Protein AF-A0A6U1LPM2-F1 (afdb_monomer_lite)

Foldseek 3Di:
DVVVVVVVVVVVVVVVVVVVVVCVVVVVVVVVVVVVVVVVVVVVVVVVVVVVVVVVVVVVVVVVVVVVVVVVVVVVVVVVVVVVVVVVVVVCVVCVVVVVVVVVVVVVVVVVVVVVVVVVVVVVVVVVVVVLVVCCVVVVDDPVVSVVVVVVVVVVVVVVVVVVVVVVVVVQVVLLVLLLVLVVVLVVCVVVPNDSVVSVVVPDDRDDHPDDPPRPCPDDD

Sequence (221 aa):
EVAEMKKKAIANQKLMYDISQENKRLSEPLAVAVAEVAELKGQLKDREKDLLSLNNAKARYHVLEDQLLSLQEEHRSLEAKFRSIEKERDELYDSFETSIKAVQQRSDFRNLILESKLQGMEEGIDKATSQLNEIVEAAALDQEEVGHIVGSLDEMVAAKNAIIKDLQYSVLRMTKGYNDALRTYTEKLVEIGIPKDEIEAMGFSTWATLTSVAPAGLVVT

Radius of gyration: 58.21 Å; chains: 1; bounding box: 133×27×152 Å

pLDDT: mean 89.9, std 10.14, range [38.44, 98.56]

InterPro domains:
  IPR025593 Growth arrest-specific protein 8 domain [PF13851] (1-167)
  IPR039308 Growth arrest-specific protein 8 [PTHR31543] (1-209)

Secondary structure (DSSP, 8-state):
-HHHHHHHHHHHHHHHHHHHHHHHHHHHHHHHHHHHHHHHHHHHHHHHHHHHHHHHHHHHHHHHHHHHHHHHHHHHHHHHHHHHHHHHHHHHHHHHHHHHHHHHHHHHHHHHHHHHHHHHHHHHHHHHHHHHHHHHHHHT--HHHHHHHHHHHHHHHHHHHHHHHHHHHHHHHHHHHHHHHHHHHHHHHHHTT--HHHHHTTT--PPP-SS--S----S--

Organism: NCBI:txid94617

Structure (mmCIF, N/CA/C/O backbone):
data_AF-A0A6U1LPM2-F1
#
_entry.id   AF-A0A6U1LPM2-F1
#
loop_
_atom_site.group_PDB
_atom_site.id
_atom_site.type_symbol
_atom_site.label_atom_id
_atom_site.label_alt_id
_atom_site.label_comp_id
_atom_site.label_asym_id
_atom_site.label_entity_id
_atom_site.label_seq_id
_atom_site.pdbx_PDB_ins_code
_atom_site.Cartn_x
_atom_site.Cartn_y
_atom_site.Cartn_z
_atom_site.occupancy
_atom_site.B_iso_or_equiv
_atom_site.auth_seq_id
_atom_site.auth_comp_id
_atom_site.auth_asym_id
_atom_site.auth_atom_id
_atom_site.pdbx_PDB_model_num
ATOM 1 N N . GLU A 1 1 ? 89.860 13.692 -91.181 1.00 57.59 1 GLU A N 1
ATOM 2 C CA . GLU A 1 1 ? 88.934 14.399 -90.262 1.00 57.59 1 GLU A CA 1
ATOM 3 C C . GLU A 1 1 ? 87.466 14.369 -90.700 1.00 57.59 1 GLU A C 1
ATOM 5 O O . GLU A 1 1 ? 86.632 13.902 -89.935 1.00 57.59 1 GLU A O 1
ATOM 10 N N . VAL A 1 2 ? 87.118 14.761 -91.934 1.00 64.81 2 VAL A N 1
ATOM 11 C CA . VAL A 1 2 ? 85.708 14.807 -92.398 1.00 64.81 2 VAL A CA 1
ATOM 12 C C . VAL A 1 2 ? 84.997 13.439 -92.377 1.00 64.81 2 VAL A C 1
ATOM 14 O O . VAL A 1 2 ? 83.821 13.356 -92.028 1.00 64.81 2 VAL A O 1
ATOM 17 N N . ALA A 1 3 ? 85.695 12.347 -92.710 1.00 71.50 3 ALA A N 1
ATOM 18 C CA . ALA A 1 3 ? 85.116 10.997 -92.715 1.00 71.50 3 ALA A CA 1
ATOM 19 C C . ALA A 1 3 ? 84.786 10.470 -91.303 1.00 71.50 3 ALA A C 1
ATOM 21 O O . ALA A 1 3 ? 83.768 9.808 -91.106 1.00 71.50 3 ALA A O 1
ATOM 22 N N . GLU A 1 4 ? 85.612 10.804 -90.309 1.00 73.50 4 GLU A N 1
ATOM 23 C CA . GLU A 1 4 ? 85.397 10.410 -88.914 1.00 73.50 4 GLU A CA 1
ATOM 24 C C . GLU A 1 4 ? 84.241 11.193 -88.280 1.00 73.50 4 GLU A C 1
ATOM 26 O O . GLU A 1 4 ? 83.391 10.608 -87.607 1.00 73.50 4 GLU A O 1
ATOM 31 N N . MET A 1 5 ? 84.150 12.499 -88.572 1.00 74.06 5 MET A N 1
ATOM 32 C CA . MET A 1 5 ? 82.998 13.323 -88.192 1.00 74.06 5 MET A CA 1
ATOM 33 C C . MET A 1 5 ? 81.694 12.794 -88.801 1.00 74.06 5 MET A C 1
ATOM 35 O O . MET A 1 5 ? 80.699 12.683 -88.089 1.00 74.06 5 MET A O 1
ATOM 39 N N . LYS A 1 6 ? 81.696 12.383 -90.078 1.00 75.00 6 LYS A N 1
ATOM 40 C CA . LYS A 1 6 ? 80.522 11.758 -90.714 1.00 75.00 6 LYS A CA 1
ATOM 41 C C . LYS A 1 6 ? 80.122 10.443 -90.039 1.00 75.00 6 LYS A C 1
AT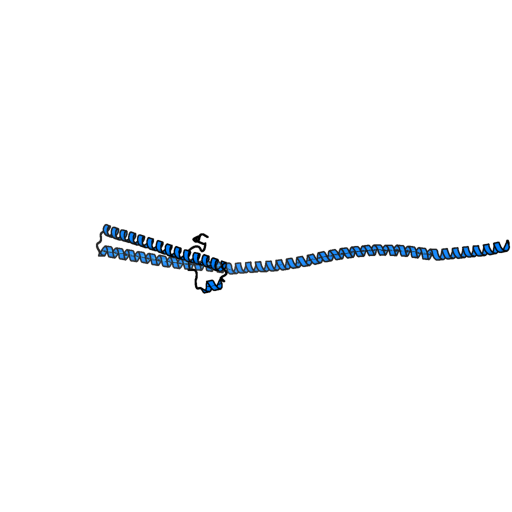OM 43 O O . LYS A 1 6 ? 78.938 10.217 -89.812 1.00 75.00 6 LYS A O 1
ATOM 48 N N . LYS A 1 7 ? 81.085 9.596 -89.661 1.00 79.88 7 LYS A N 1
ATOM 49 C CA . LYS A 1 7 ? 80.808 8.330 -88.959 1.00 79.88 7 LYS A CA 1
ATOM 50 C C . LYS A 1 7 ? 80.221 8.561 -87.558 1.00 79.88 7 LYS A C 1
ATOM 52 O O . LYS A 1 7 ? 79.259 7.890 -87.192 1.00 79.88 7 LYS A O 1
ATOM 57 N N . LYS A 1 8 ? 80.743 9.539 -86.805 1.00 80.31 8 LYS A N 1
ATOM 58 C CA . LYS A 1 8 ? 80.180 9.961 -85.507 1.00 80.31 8 LYS A CA 1
ATOM 59 C C . LYS A 1 8 ? 78.782 10.571 -85.654 1.00 80.31 8 LYS A C 1
ATOM 61 O O . LYS A 1 8 ? 77.915 10.261 -84.846 1.00 80.31 8 LYS A O 1
ATOM 66 N N . ALA A 1 9 ? 78.538 11.369 -86.695 1.00 79.50 9 ALA A N 1
ATOM 67 C CA . ALA A 1 9 ? 77.220 11.938 -86.976 1.00 79.50 9 ALA A CA 1
ATOM 68 C C . ALA A 1 9 ? 76.174 10.853 -87.285 1.00 79.50 9 ALA A C 1
ATOM 70 O O . ALA A 1 9 ? 75.086 10.887 -86.721 1.00 79.50 9 ALA A O 1
ATOM 71 N N . ILE A 1 10 ? 76.523 9.848 -88.096 1.00 82.81 10 ILE A N 1
ATOM 72 C CA . ILE A 1 10 ? 75.641 8.708 -88.403 1.00 82.81 10 ILE A CA 1
ATOM 73 C C . ILE A 1 10 ? 75.356 7.873 -87.145 1.00 82.81 10 ILE A C 1
ATOM 75 O O . ILE A 1 10 ? 74.210 7.502 -86.900 1.00 82.81 10 ILE A O 1
ATOM 79 N N . ALA A 1 11 ? 76.372 7.594 -86.322 1.00 82.38 11 ALA A N 1
ATOM 80 C CA .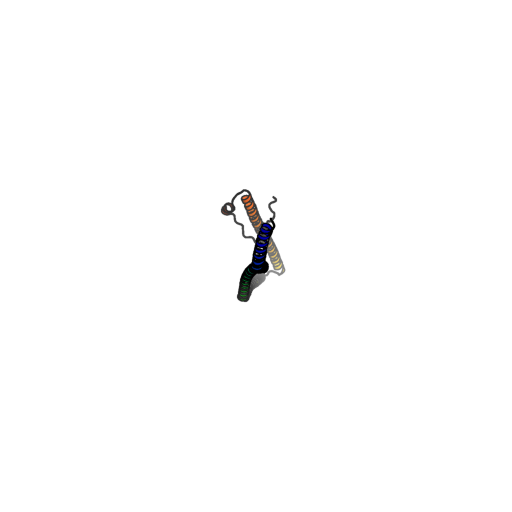 ALA A 1 11 ? 76.192 6.863 -85.066 1.00 82.38 11 ALA A CA 1
ATOM 81 C C . ALA A 1 11 ? 75.312 7.633 -84.067 1.00 82.38 11 ALA A C 1
ATOM 83 O O . ALA A 1 11 ? 74.448 7.037 -83.430 1.00 82.38 11 ALA A O 1
ATOM 84 N N . ASN A 1 12 ? 75.487 8.954 -83.972 1.00 84.69 12 ASN A N 1
ATOM 85 C CA . ASN A 1 12 ? 74.659 9.809 -83.126 1.00 84.69 12 ASN A CA 1
ATOM 86 C C . ASN A 1 12 ? 73.218 9.897 -83.654 1.00 84.69 12 ASN A C 1
ATOM 88 O O . ASN A 1 12 ? 72.273 9.810 -82.884 1.00 84.69 12 ASN A O 1
ATOM 92 N N . GLN A 1 13 ? 73.025 9.969 -84.973 1.00 85.50 13 GLN A N 1
ATOM 93 C CA . GLN A 1 13 ? 71.695 9.946 -85.584 1.00 85.50 13 GLN A CA 1
ATOM 94 C C . GLN A 1 13 ? 70.974 8.613 -85.341 1.00 85.50 13 GLN A C 1
ATOM 96 O O . GLN A 1 13 ? 69.782 8.613 -85.044 1.00 85.50 13 GLN A O 1
ATOM 101 N N . LYS A 1 14 ? 71.696 7.486 -85.405 1.00 86.62 14 LYS A N 1
ATOM 102 C CA . LYS A 1 14 ? 71.160 6.168 -85.044 1.00 86.62 14 LYS A CA 1
ATOM 103 C C . LYS A 1 14 ? 70.801 6.094 -83.557 1.00 86.62 14 LYS A C 1
ATOM 105 O O . LYS A 1 14 ? 69.701 5.677 -83.234 1.00 86.62 14 LYS A O 1
ATOM 110 N N . LEU A 1 15 ? 71.674 6.571 -82.669 1.00 87.31 15 LEU A N 1
ATOM 111 C CA . LEU A 1 15 ? 71.396 6.630 -81.232 1.00 87.31 15 LEU A CA 1
ATOM 112 C C . LEU A 1 15 ? 70.181 7.519 -80.919 1.00 87.31 15 LEU A C 1
ATOM 114 O O . LEU A 1 15 ? 69.329 7.133 -80.128 1.00 87.31 15 LEU A O 1
ATOM 118 N N . MET A 1 16 ? 70.068 8.683 -81.561 1.00 85.12 16 MET A N 1
ATOM 119 C CA . MET A 1 16 ? 68.904 9.565 -81.431 1.00 85.12 16 MET A CA 1
ATOM 120 C C . MET A 1 16 ? 67.621 8.903 -81.939 1.00 85.12 16 MET A C 1
ATOM 122 O O . MET A 1 16 ? 66.567 9.064 -81.329 1.00 85.12 16 MET A O 1
ATOM 126 N N . TYR A 1 17 ? 67.704 8.137 -83.029 1.00 88.94 17 TYR A N 1
ATOM 127 C CA . TYR A 1 17 ? 66.581 7.358 -83.540 1.00 88.94 17 TYR A CA 1
ATOM 128 C C . TYR A 1 17 ? 66.168 6.247 -82.566 1.00 88.94 17 TYR A C 1
ATOM 130 O O . TYR A 1 17 ? 64.985 6.123 -82.258 1.00 88.94 17 TYR A O 1
ATOM 138 N N . ASP A 1 18 ? 67.132 5.501 -82.025 1.00 88.81 18 ASP A N 1
ATOM 139 C CA . ASP A 1 18 ? 66.893 4.424 -81.061 1.00 88.81 18 ASP A CA 1
ATOM 140 C C . ASP A 1 18 ? 66.294 4.976 -79.749 1.00 88.81 18 ASP A C 1
ATOM 142 O O . ASP A 1 18 ? 65.312 4.437 -79.244 1.00 88.81 18 ASP A O 1
ATOM 146 N N . ILE A 1 19 ? 66.795 6.114 -79.244 1.00 87.44 19 ILE A N 1
ATOM 147 C CA . ILE A 1 19 ? 66.225 6.825 -78.081 1.00 87.44 19 ILE A CA 1
ATOM 148 C C . ILE A 1 19 ? 64.805 7.322 -78.376 1.00 87.44 19 ILE A C 1
ATOM 150 O O . ILE A 1 19 ? 63.928 7.237 -77.520 1.00 87.44 19 ILE A O 1
ATOM 154 N N . SER A 1 20 ? 64.550 7.846 -79.577 1.00 88.44 20 SER A N 1
ATOM 155 C CA . SER A 1 20 ? 63.216 8.315 -79.966 1.00 88.44 20 SER A CA 1
ATOM 156 C C . SER A 1 20 ? 62.210 7.167 -80.057 1.00 88.44 20 SER A C 1
ATOM 158 O O . SER A 1 20 ? 61.085 7.309 -79.575 1.00 88.44 20 SER A O 1
ATOM 160 N N . GLN A 1 21 ? 62.615 6.028 -80.623 1.00 89.31 21 GLN A N 1
ATOM 161 C CA . GLN A 1 21 ? 61.792 4.820 -80.682 1.00 89.31 21 GLN A CA 1
ATOM 162 C C . GLN A 1 21 ? 61.516 4.260 -79.287 1.00 89.31 21 GLN A C 1
ATOM 164 O O . GLN A 1 21 ? 60.374 3.924 -78.982 1.00 89.31 21 GLN A O 1
ATOM 169 N N . GLU A 1 22 ? 62.521 4.230 -78.413 1.00 88.62 22 GLU A N 1
ATOM 170 C CA . GLU A 1 22 ? 62.352 3.759 -77.039 1.00 88.62 22 GLU A CA 1
ATOM 171 C C . GLU A 1 22 ? 61.459 4.696 -76.212 1.00 88.62 22 GLU A C 1
ATOM 173 O O . GLU A 1 22 ? 60.547 4.234 -75.532 1.00 88.62 22 GLU A O 1
ATOM 178 N N . ASN A 1 23 ? 61.619 6.017 -76.343 1.00 87.81 23 ASN A N 1
ATOM 179 C CA . ASN A 1 23 ? 60.708 6.987 -75.727 1.00 87.81 23 ASN A CA 1
ATOM 180 C C . ASN A 1 23 ? 59.268 6.806 -76.216 1.00 87.81 23 ASN A C 1
ATOM 182 O O . ASN A 1 23 ? 58.331 6.873 -75.423 1.00 87.81 23 ASN A O 1
ATOM 186 N N . LYS A 1 24 ? 59.076 6.538 -77.513 1.00 88.62 24 LYS A N 1
ATOM 187 C CA . LYS A 1 24 ? 57.749 6.267 -78.072 1.00 88.62 24 LYS A CA 1
ATOM 188 C C . LYS A 1 24 ? 57.161 4.967 -77.519 1.00 88.62 24 LYS A C 1
ATOM 190 O O . LYS A 1 24 ? 55.978 4.935 -77.196 1.00 88.62 24 LYS A O 1
ATOM 195 N N . ARG A 1 25 ? 57.990 3.930 -77.353 1.00 91.44 25 ARG A N 1
ATOM 196 C CA . ARG A 1 25 ? 57.607 2.636 -76.771 1.00 91.44 25 ARG A CA 1
ATOM 197 C C . ARG A 1 25 ? 57.226 2.746 -75.294 1.00 91.44 25 ARG A C 1
ATOM 199 O O . ARG A 1 25 ? 56.291 2.081 -74.869 1.00 91.44 25 ARG A O 1
ATOM 206 N N . LEU A 1 26 ? 57.932 3.570 -74.520 1.00 91.75 26 LEU A N 1
ATOM 207 C CA . LEU A 1 26 ? 57.708 3.736 -73.079 1.00 91.75 26 LEU A CA 1
ATOM 208 C C . LEU A 1 26 ? 56.605 4.749 -72.736 1.00 91.75 26 LEU A C 1
ATOM 210 O O . LEU A 1 26 ? 56.037 4.671 -71.649 1.00 91.75 26 LEU A O 1
ATOM 214 N N . SER A 1 27 ? 56.270 5.673 -73.643 1.00 92.06 27 SER A N 1
ATOM 215 C CA . SER A 1 27 ? 55.280 6.726 -73.383 1.00 92.06 27 SER A CA 1
ATOM 216 C C . SER A 1 27 ? 53.880 6.181 -73.089 1.00 92.06 27 SER A C 1
ATOM 218 O O . SER A 1 27 ? 53.189 6.724 -72.230 1.00 92.06 27 SER A O 1
ATOM 220 N N . GLU A 1 28 ? 53.447 5.136 -73.795 1.00 90.75 28 GLU A N 1
ATOM 221 C CA . GLU A 1 28 ? 52.112 4.552 -73.620 1.00 90.75 28 GLU A CA 1
ATOM 222 C C . GLU A 1 28 ? 52.003 3.720 -72.326 1.00 90.75 28 GLU A C 1
ATOM 224 O O . GLU A 1 28 ? 51.114 4.016 -71.526 1.00 90.75 28 GLU A O 1
ATOM 229 N N . PRO A 1 29 ? 52.937 2.796 -72.008 1.00 94.06 29 PRO A N 1
ATOM 230 C CA . PRO A 1 29 ? 52.983 2.135 -70.702 1.00 94.06 29 PRO A CA 1
ATOM 231 C C . PRO A 1 29 ? 53.062 3.111 -69.525 1.00 94.06 29 PRO A C 1
ATOM 233 O O . PRO A 1 29 ? 52.414 2.895 -68.504 1.00 94.06 29 PRO A O 1
ATOM 236 N N . LEU A 1 30 ? 53.825 4.203 -69.662 1.00 93.94 30 LEU A N 1
ATOM 237 C CA . LEU A 1 30 ? 53.916 5.225 -68.621 1.00 93.94 30 LEU A CA 1
ATOM 238 C C . LEU A 1 30 ? 52.586 5.967 -68.442 1.00 93.94 30 LEU A C 1
ATOM 240 O O . LEU A 1 30 ? 52.172 6.196 -67.309 1.00 93.94 30 LEU A O 1
ATOM 244 N N . ALA A 1 31 ? 51.898 6.316 -69.533 1.00 94.12 31 ALA A N 1
ATOM 245 C CA . ALA A 1 31 ? 50.587 6.959 -69.467 1.00 94.12 31 ALA A CA 1
ATOM 246 C C . ALA A 1 31 ? 49.539 6.053 -68.801 1.00 94.12 31 ALA A C 1
ATOM 248 O O . ALA A 1 31 ? 48.789 6.520 -67.943 1.00 94.12 31 ALA A O 1
ATOM 249 N N . VAL A 1 32 ? 49.533 4.758 -69.140 1.00 95.00 32 VAL A N 1
ATOM 250 C CA . VAL A 1 32 ? 48.659 3.755 -68.511 1.00 95.00 32 VAL A CA 1
ATOM 251 C C . VAL A 1 32 ? 48.963 3.628 -67.018 1.00 95.00 32 VAL A C 1
ATOM 253 O O . VAL A 1 32 ? 48.048 3.737 -66.208 1.00 95.00 32 VAL A O 1
ATOM 256 N N . ALA A 1 33 ? 50.235 3.495 -66.633 1.00 94.94 33 ALA A N 1
ATOM 257 C CA . ALA A 1 33 ? 50.624 3.395 -65.226 1.00 94.94 33 ALA A CA 1
ATOM 258 C C . ALA A 1 33 ? 50.259 4.657 -64.420 1.00 94.94 33 ALA A C 1
ATOM 260 O O . ALA A 1 33 ? 49.832 4.564 -63.271 1.00 94.94 33 ALA A O 1
ATOM 261 N N . VAL A 1 34 ? 50.389 5.853 -65.008 1.00 95.31 34 VAL A N 1
ATOM 262 C CA . VAL A 1 34 ? 49.974 7.111 -64.360 1.00 95.31 34 VAL A CA 1
ATOM 263 C C . VAL A 1 34 ? 48.455 7.168 -64.175 1.00 95.31 34 VAL A C 1
ATOM 265 O O . VAL A 1 34 ? 47.995 7.591 -63.112 1.00 95.31 34 VAL A O 1
ATOM 268 N N . ALA A 1 35 ? 47.682 6.730 -65.173 1.00 95.44 35 ALA A N 1
ATOM 269 C CA . ALA A 1 35 ? 46.227 6.647 -65.076 1.00 95.44 35 ALA A CA 1
ATOM 270 C C . ALA A 1 35 ? 45.787 5.640 -64.000 1.00 95.44 35 ALA A C 1
ATOM 272 O O . ALA A 1 35 ? 44.950 5.972 -63.162 1.00 95.44 35 ALA A O 1
ATOM 273 N N . GLU A 1 36 ? 46.414 4.465 -63.953 1.00 96.44 36 GLU A N 1
ATOM 274 C CA . GLU A 1 36 ? 46.152 3.436 -62.943 1.00 96.44 36 GLU A CA 1
ATOM 275 C C . GLU A 1 36 ? 46.478 3.937 -61.528 1.00 96.44 36 GLU A C 1
ATOM 277 O O . GLU A 1 36 ? 45.678 3.790 -60.608 1.00 96.44 36 GLU A O 1
ATOM 282 N N . VAL A 1 37 ? 47.605 4.633 -61.341 1.00 96.44 37 VAL A N 1
ATOM 283 C CA . VAL A 1 37 ? 47.943 5.253 -60.048 1.00 96.44 37 VAL A CA 1
ATOM 284 C C . VAL A 1 37 ? 46.913 6.311 -59.643 1.00 96.44 37 VAL A C 1
ATOM 286 O O . VAL A 1 37 ? 46.605 6.437 -58.455 1.00 96.44 37 VAL A O 1
ATOM 289 N N . ALA A 1 38 ? 46.384 7.091 -60.589 1.00 95.62 38 ALA A N 1
ATOM 290 C CA . ALA A 1 38 ? 45.344 8.076 -60.299 1.00 95.62 38 ALA A CA 1
ATOM 291 C C . ALA A 1 38 ? 44.027 7.403 -59.876 1.00 95.62 38 ALA A C 1
ATOM 293 O O . ALA A 1 38 ? 43.411 7.834 -58.899 1.00 95.62 38 ALA A O 1
ATOM 294 N N . GLU A 1 39 ? 43.635 6.324 -60.555 1.00 96.94 39 GLU A N 1
ATOM 295 C CA . GLU A 1 39 ? 42.456 5.530 -60.210 1.00 96.94 39 GLU A CA 1
ATOM 296 C C . GLU A 1 39 ? 42.600 4.871 -58.833 1.00 96.94 39 GLU A C 1
ATOM 298 O O . GLU A 1 39 ? 41.737 5.050 -57.973 1.00 96.94 39 GLU A O 1
ATOM 303 N N . LEU A 1 40 ? 43.723 4.192 -58.577 1.00 96.62 40 LEU A N 1
ATOM 304 C CA . LEU A 1 40 ? 44.006 3.548 -57.292 1.00 96.62 40 LEU A CA 1
ATOM 305 C C . LEU A 1 40 ? 44.006 4.557 -56.136 1.00 96.62 40 LEU A C 1
ATOM 307 O O . LEU A 1 40 ? 43.490 4.264 -55.058 1.00 96.62 40 LEU A O 1
ATOM 311 N N . LYS A 1 41 ? 44.522 5.775 -56.351 1.00 96.12 41 LYS A N 1
ATOM 312 C CA . LYS A 1 41 ? 44.423 6.864 -55.364 1.00 96.12 41 LYS A CA 1
ATOM 313 C C . LYS A 1 41 ? 42.975 7.292 -55.110 1.00 96.12 41 LYS A C 1
ATOM 315 O O . LYS A 1 41 ? 42.632 7.599 -53.969 1.00 96.12 41 LYS A O 1
ATOM 320 N N . GLY A 1 42 ? 42.132 7.308 -56.142 1.00 97.12 42 GLY A N 1
ATOM 321 C CA . GLY A 1 42 ? 40.694 7.554 -56.011 1.00 97.12 42 GLY A CA 1
ATOM 322 C C . GLY A 1 42 ? 40.006 6.480 -55.167 1.00 97.12 42 GLY A C 1
ATOM 323 O O . GLY A 1 42 ? 39.370 6.803 -54.165 1.00 97.12 42 GLY A O 1
ATOM 324 N N . GLN A 1 43 ? 40.232 5.208 -55.506 1.00 96.50 43 GLN A N 1
ATOM 325 C CA . GLN A 1 43 ? 39.696 4.060 -54.769 1.00 96.50 43 GLN A CA 1
ATOM 326 C C . GLN A 1 43 ? 40.142 4.057 -53.298 1.00 96.50 43 GLN A C 1
ATOM 328 O O . GLN A 1 43 ? 39.349 3.753 -52.407 1.00 96.50 43 GLN A O 1
ATOM 333 N N . LEU A 1 44 ? 41.393 4.438 -53.019 1.00 97.12 44 LEU A N 1
ATOM 334 C CA . LEU A 1 44 ? 41.917 4.519 -51.656 1.00 97.12 44 LEU A CA 1
ATOM 335 C C . LEU A 1 44 ? 41.205 5.604 -50.835 1.00 97.12 44 LEU A C 1
ATOM 337 O O . LEU A 1 44 ? 40.812 5.346 -49.699 1.00 97.12 44 LEU A O 1
ATOM 341 N N . LYS A 1 45 ? 40.944 6.774 -51.429 1.00 96.81 45 LYS A N 1
ATOM 342 C CA . LYS A 1 45 ? 40.179 7.852 -50.785 1.00 96.81 45 LYS A CA 1
ATOM 343 C C . LYS A 1 45 ? 38.734 7.445 -50.491 1.00 96.81 45 LYS A C 1
ATOM 345 O O . LYS A 1 45 ? 38.199 7.798 -49.442 1.00 96.81 45 LYS A O 1
ATOM 350 N N . ASP A 1 46 ? 38.080 6.738 -51.406 1.00 97.31 46 ASP A N 1
ATOM 351 C CA . ASP A 1 46 ? 36.711 6.269 -51.171 1.00 97.31 46 ASP A CA 1
ATOM 352 C C . ASP A 1 46 ? 36.677 5.196 -50.082 1.00 97.31 46 ASP A C 1
ATOM 354 O O . ASP A 1 46 ? 35.862 5.274 -49.163 1.00 97.31 46 ASP A O 1
ATOM 358 N N . ARG A 1 47 ? 37.662 4.295 -50.071 1.00 97.00 47 ARG A N 1
ATOM 359 C CA . ARG A 1 47 ? 37.820 3.311 -49.000 1.00 97.00 47 ARG A CA 1
ATOM 360 C C . ARG A 1 47 ? 38.073 3.949 -47.631 1.00 97.00 47 ARG A C 1
ATOM 362 O O . ARG A 1 47 ? 37.542 3.464 -46.635 1.00 97.00 47 ARG A O 1
ATOM 369 N N . GLU A 1 48 ? 38.837 5.038 -47.556 1.00 97.06 48 GLU A N 1
ATOM 370 C CA . GLU A 1 48 ? 39.006 5.814 -46.318 1.00 97.06 48 GLU A CA 1
ATOM 371 C C . GLU A 1 48 ? 37.677 6.405 -45.822 1.00 97.06 48 GLU A C 1
ATOM 373 O O . GLU A 1 48 ? 37.376 6.327 -44.627 1.00 97.06 48 GLU A O 1
ATOM 378 N N . LYS A 1 49 ? 36.841 6.943 -46.723 1.00 97.56 49 LYS A N 1
ATOM 379 C CA . LYS A 1 49 ? 35.499 7.433 -46.360 1.00 97.56 49 LYS A CA 1
ATOM 380 C C . LYS A 1 49 ? 34.606 6.303 -45.857 1.00 97.56 49 LYS A C 1
ATOM 382 O O . LYS A 1 49 ? 33.921 6.479 -44.852 1.00 97.56 49 LYS A O 1
ATOM 387 N N . ASP A 1 50 ? 34.622 5.152 -46.522 1.00 97.62 50 ASP A N 1
ATOM 388 C CA . ASP A 1 50 ? 33.815 3.995 -46.128 1.00 97.62 50 ASP A CA 1
ATOM 389 C C . ASP A 1 50 ? 34.211 3.477 -44.743 1.00 97.62 50 ASP A C 1
ATOM 391 O O . ASP A 1 50 ? 33.346 3.150 -43.930 1.00 97.62 50 ASP A O 1
ATOM 395 N N . LEU A 1 51 ? 35.511 3.462 -44.429 1.00 97.88 51 LEU A N 1
ATOM 396 C CA . LEU A 1 51 ? 36.004 3.096 -43.100 1.00 97.88 51 LEU A CA 1
ATOM 397 C C . LEU A 1 51 ? 35.514 4.062 -42.015 1.00 97.88 51 LEU A C 1
ATOM 399 O O . LEU A 1 51 ? 35.112 3.615 -40.938 1.00 97.88 51 LEU A O 1
ATOM 403 N N . LEU A 1 52 ? 35.502 5.369 -42.294 1.00 97.19 52 LEU A N 1
ATOM 404 C CA . LEU A 1 52 ? 34.961 6.373 -41.373 1.00 97.19 52 LEU A CA 1
ATOM 405 C C . LEU A 1 52 ? 33.451 6.197 -41.172 1.00 97.19 52 LEU A C 1
ATOM 407 O O . LEU A 1 52 ? 32.975 6.191 -40.036 1.00 97.19 52 LEU A O 1
ATOM 411 N N . SER A 1 53 ? 32.699 6.000 -42.255 1.00 97.31 53 SER A N 1
ATOM 412 C CA . SER A 1 53 ? 31.257 5.736 -42.205 1.00 97.31 53 SER A CA 1
ATOM 413 C C . SER A 1 53 ? 30.940 4.469 -41.408 1.00 97.31 53 SER A C 1
ATOM 415 O O . SER A 1 53 ? 30.039 4.482 -40.569 1.00 97.31 53 SER A O 1
ATOM 417 N N . LEU A 1 54 ? 31.713 3.397 -41.608 1.00 97.94 54 LEU A N 1
ATOM 418 C CA . LEU A 1 54 ? 31.579 2.149 -40.860 1.00 97.94 54 LEU A CA 1
ATOM 419 C C . LEU A 1 54 ? 31.861 2.348 -39.368 1.00 97.94 54 LEU A C 1
ATOM 421 O O . LEU A 1 54 ? 31.129 1.818 -38.535 1.00 97.94 54 LEU A O 1
ATOM 425 N N . ASN A 1 55 ? 32.898 3.112 -39.019 1.00 97.94 55 ASN A N 1
ATOM 426 C CA . ASN A 1 55 ? 33.216 3.417 -37.624 1.00 97.94 55 ASN A CA 1
ATOM 427 C C . ASN A 1 55 ? 32.067 4.190 -36.953 1.00 97.94 55 ASN A C 1
ATOM 429 O O . ASN A 1 55 ? 31.562 3.778 -35.910 1.00 97.94 55 ASN A O 1
ATOM 433 N N . ASN A 1 56 ? 31.554 5.226 -37.619 1.00 97.44 56 ASN A N 1
ATOM 434 C CA . ASN A 1 56 ? 30.409 5.994 -37.131 1.00 97.44 56 ASN A CA 1
ATOM 435 C C . ASN A 1 56 ? 29.144 5.134 -36.977 1.00 97.44 56 ASN A C 1
ATOM 437 O O . ASN A 1 56 ? 28.411 5.281 -35.999 1.00 97.44 56 ASN A O 1
ATOM 441 N N . ALA A 1 57 ? 28.881 4.226 -37.922 1.00 97.75 57 ALA A N 1
ATOM 442 C CA . ALA A 1 57 ? 27.752 3.303 -37.841 1.00 97.75 57 ALA A CA 1
ATOM 443 C C . ALA A 1 57 ? 27.894 2.327 -36.663 1.00 97.75 57 ALA A C 1
ATOM 445 O O . ALA A 1 57 ? 26.925 2.114 -35.939 1.00 97.75 57 ALA A O 1
ATOM 446 N N . LYS A 1 58 ? 29.100 1.794 -36.419 1.00 98.25 58 LYS A N 1
ATOM 447 C CA . LYS A 1 58 ? 29.385 0.939 -35.255 1.00 98.25 58 LYS A CA 1
ATOM 448 C C . LYS A 1 58 ? 29.193 1.679 -33.935 1.00 98.25 58 LYS A C 1
ATOM 450 O O . LYS A 1 58 ? 28.564 1.143 -33.032 1.00 98.25 58 LYS A O 1
ATOM 455 N N . ALA A 1 59 ? 29.673 2.918 -33.836 1.00 97.81 59 ALA A N 1
ATOM 456 C CA . ALA A 1 59 ? 29.468 3.732 -32.641 1.00 97.81 59 ALA A CA 1
ATOM 457 C C . ALA A 1 59 ? 27.971 3.948 -32.357 1.00 97.81 59 ALA A C 1
ATOM 459 O O . ALA A 1 59 ? 27.523 3.774 -31.228 1.00 97.81 59 ALA A O 1
ATOM 460 N N . ARG A 1 60 ? 27.173 4.252 -33.391 1.00 98.06 60 ARG A N 1
ATOM 461 C CA . ARG A 1 60 ? 25.710 4.383 -33.257 1.00 98.06 60 ARG A CA 1
ATOM 462 C C . ARG A 1 60 ? 25.033 3.071 -32.875 1.00 98.06 60 ARG A C 1
ATOM 464 O O . ARG A 1 60 ? 24.101 3.098 -32.080 1.00 98.06 60 ARG A O 1
ATOM 471 N N . TYR A 1 61 ? 25.489 1.955 -33.439 1.00 98.31 61 TYR A N 1
ATOM 472 C CA . TYR A 1 61 ? 24.976 0.630 -33.105 1.00 98.31 61 TYR A CA 1
ATOM 473 C C . TYR A 1 61 ? 25.159 0.330 -31.615 1.00 98.31 61 TYR A C 1
ATOM 475 O O . TYR A 1 61 ? 24.184 -0.015 -30.963 1.00 98.31 61 TYR A O 1
ATOM 483 N N . HIS A 1 62 ? 26.355 0.552 -31.061 1.00 98.38 62 HIS A N 1
ATOM 484 C CA . HIS A 1 62 ? 26.604 0.313 -29.636 1.00 98.38 62 HIS A CA 1
ATOM 485 C C . HIS A 1 62 ? 25.746 1.200 -28.730 1.00 98.38 62 HIS A C 1
ATOM 487 O O . HIS A 1 62 ? 25.163 0.711 -27.773 1.00 98.38 62 HIS A O 1
ATOM 493 N N . VAL A 1 63 ? 25.573 2.481 -29.074 1.00 98.25 63 VAL A N 1
ATOM 494 C CA . VAL A 1 63 ? 24.680 3.368 -28.307 1.00 98.25 63 VAL A CA 1
ATOM 495 C C . VAL A 1 63 ? 23.231 2.864 -28.323 1.00 98.25 63 VAL A C 1
ATOM 497 O O . VAL A 1 63 ? 22.559 2.895 -27.296 1.00 98.25 63 VAL A O 1
ATOM 500 N N . LEU A 1 64 ? 22.737 2.400 -29.474 1.00 98.31 64 LEU A N 1
ATOM 501 C CA . LEU A 1 64 ? 21.386 1.837 -29.588 1.00 98.31 64 LEU A CA 1
ATOM 502 C C . LEU A 1 64 ? 21.244 0.507 -28.839 1.00 98.31 64 LEU A C 1
ATOM 504 O O . LEU A 1 64 ? 20.193 0.245 -28.260 1.00 98.31 64 LEU A O 1
ATOM 508 N N . GLU A 1 65 ? 22.285 -0.321 -28.850 1.00 98.31 65 GLU A N 1
ATOM 509 C CA . GLU A 1 65 ? 22.347 -1.587 -28.119 1.00 98.31 65 GLU A CA 1
ATOM 510 C C . GLU A 1 65 ? 22.252 -1.350 -26.605 1.00 98.31 65 GLU A C 1
ATOM 512 O O . GLU A 1 65 ? 21.397 -1.947 -25.949 1.00 98.31 65 GLU A O 1
ATOM 517 N N . ASP A 1 66 ? 23.019 -0.394 -26.074 1.00 98.38 66 ASP A N 1
ATOM 518 C CA . ASP A 1 66 ? 22.965 0.000 -24.662 1.00 98.38 66 ASP A CA 1
ATOM 519 C C . ASP A 1 66 ? 21.584 0.559 -24.275 1.00 98.38 66 ASP A C 1
ATOM 521 O O . ASP A 1 66 ? 21.018 0.200 -23.240 1.00 98.38 66 ASP A O 1
ATOM 525 N N . GLN A 1 67 ? 20.996 1.408 -25.127 1.00 98.31 67 GLN A N 1
ATOM 526 C CA . GLN A 1 67 ? 19.648 1.949 -24.911 1.00 98.31 67 GLN A CA 1
ATOM 527 C C . GLN A 1 67 ? 18.582 0.851 -24.885 1.00 98.31 67 GLN A C 1
ATOM 529 O O . GLN A 1 67 ? 17.668 0.894 -24.061 1.00 98.31 67 GLN A O 1
ATOM 534 N N . LEU A 1 68 ? 18.692 -0.135 -25.776 1.00 98.44 68 LEU A N 1
ATOM 535 C CA . LEU A 1 68 ? 17.761 -1.253 -25.845 1.00 98.44 68 LEU A CA 1
ATOM 536 C C . LEU A 1 68 ? 17.849 -2.118 -24.587 1.00 98.44 68 LEU A C 1
ATOM 538 O O . LEU A 1 68 ? 16.810 -2.485 -24.039 1.00 98.44 68 LEU A O 1
ATOM 542 N N . LEU A 1 69 ? 19.062 -2.401 -24.107 1.00 98.50 69 LEU A N 1
ATOM 543 C CA . LEU A 1 69 ? 19.270 -3.138 -22.860 1.00 98.50 69 LEU A CA 1
ATOM 544 C C . LEU A 1 69 ? 18.668 -2.394 -21.662 1.00 98.50 69 LEU A C 1
ATOM 546 O O . LEU A 1 69 ? 17.879 -2.981 -20.921 1.00 98.50 69 LEU A O 1
ATOM 550 N N . SER A 1 70 ? 18.947 -1.093 -21.524 1.00 98.31 70 SER A N 1
ATOM 551 C CA . SER A 1 70 ? 18.373 -0.262 -20.453 1.00 98.31 70 SER A CA 1
ATOM 552 C C . SER A 1 70 ? 16.843 -0.277 -20.484 1.00 98.31 70 SER A C 1
ATOM 554 O O . SER A 1 70 ? 16.191 -0.476 -19.461 1.00 98.31 70 SER A O 1
ATOM 556 N N . LEU A 1 71 ? 16.247 -0.126 -21.670 1.00 98.56 71 LEU A N 1
ATOM 557 C CA . LEU A 1 71 ? 14.793 -0.102 -21.815 1.00 98.56 71 LEU A CA 1
ATOM 558 C C . LEU A 1 71 ? 14.158 -1.463 -21.492 1.00 98.56 71 LEU A C 1
ATOM 560 O O . LEU A 1 71 ? 13.068 -1.524 -20.922 1.00 98.56 71 LEU A O 1
ATOM 564 N N . GLN A 1 72 ? 14.833 -2.566 -21.824 1.00 98.50 72 GLN A N 1
ATOM 565 C CA . GLN A 1 72 ? 14.384 -3.909 -21.458 1.00 98.50 72 GLN A CA 1
ATOM 566 C C . GLN A 1 72 ? 14.403 -4.131 -19.943 1.00 98.50 72 GLN A C 1
ATOM 568 O O . GLN A 1 72 ? 13.486 -4.758 -19.408 1.00 98.50 72 GLN A O 1
ATOM 573 N N . GLU A 1 73 ? 15.420 -3.629 -19.244 1.00 98.50 73 GLU A N 1
ATOM 574 C CA . GLU A 1 73 ? 15.490 -3.699 -17.783 1.00 98.50 73 GLU A CA 1
ATOM 575 C C . GLU A 1 73 ? 14.388 -2.867 -17.121 1.00 98.50 73 GLU A C 1
ATOM 577 O O . GLU A 1 73 ? 13.686 -3.365 -16.234 1.00 98.50 73 GLU A O 1
ATOM 582 N N . GLU A 1 74 ? 14.170 -1.638 -17.596 1.00 98.25 74 GLU A N 1
ATOM 583 C CA . GLU A 1 74 ? 13.078 -0.781 -17.129 1.00 98.25 74 GLU A CA 1
ATOM 584 C C . GLU A 1 74 ? 11.714 -1.435 -17.346 1.00 98.25 74 GLU A C 1
ATOM 586 O O . GLU A 1 74 ? 10.889 -1.466 -16.430 1.00 98.25 74 GLU A O 1
ATOM 591 N N . HIS A 1 75 ? 11.493 -2.020 -18.524 1.00 98.38 75 HIS A N 1
ATOM 592 C CA . HIS A 1 75 ? 10.258 -2.724 -18.841 1.00 98.38 75 HIS A CA 1
ATOM 593 C C . HIS A 1 75 ? 10.013 -3.897 -17.885 1.00 98.38 75 HIS A C 1
ATOM 595 O O . HIS A 1 75 ? 8.944 -3.974 -17.281 1.00 98.38 75 HIS A O 1
ATOM 601 N N . ARG A 1 76 ? 11.016 -4.759 -17.663 1.00 98.31 76 ARG A N 1
ATOM 602 C CA . ARG A 1 76 ? 10.908 -5.884 -16.715 1.00 98.31 76 ARG A CA 1
ATOM 603 C C . ARG A 1 76 ? 10.619 -5.411 -15.291 1.00 98.31 76 ARG A C 1
ATOM 605 O O . ARG A 1 76 ? 9.797 -6.004 -14.595 1.00 98.31 76 ARG A O 1
ATOM 612 N N . SER A 1 77 ? 11.284 -4.341 -14.854 1.00 98.44 77 SER A N 1
ATOM 613 C CA . SER A 1 77 ? 11.057 -3.734 -13.538 1.00 98.44 77 SER A CA 1
ATOM 614 C C . SER A 1 77 ? 9.626 -3.213 -13.402 1.00 98.44 77 SER A C 1
ATOM 616 O O . SER A 1 77 ? 8.964 -3.446 -12.388 1.00 98.44 77 SER A O 1
ATOM 618 N N . LEU A 1 78 ? 9.117 -2.545 -14.439 1.00 98.50 78 LEU A N 1
ATOM 619 C CA . LEU A 1 78 ? 7.767 -1.997 -14.447 1.00 98.50 78 LEU A CA 1
ATOM 620 C C . LEU A 1 78 ? 6.699 -3.096 -14.480 1.00 98.50 78 LEU A C 1
ATOM 622 O O . LEU A 1 78 ? 5.728 -3.009 -13.732 1.00 98.50 78 LEU A O 1
ATOM 626 N N . GLU A 1 79 ? 6.896 -4.156 -15.265 1.00 98.50 79 GLU A N 1
ATOM 627 C CA . GLU A 1 79 ? 6.007 -5.324 -15.278 1.00 98.50 79 GLU A CA 1
ATOM 628 C C . GLU A 1 79 ? 5.942 -6.015 -13.912 1.00 98.50 79 GLU A C 1
ATOM 630 O O . GLU A 1 79 ? 4.859 -6.375 -13.448 1.00 98.50 79 GLU A O 1
ATOM 635 N N . ALA A 1 80 ? 7.083 -6.179 -13.236 1.00 98.19 80 ALA A N 1
ATOM 636 C CA . ALA A 1 80 ? 7.121 -6.767 -11.901 1.00 98.19 80 ALA A CA 1
ATOM 637 C C . ALA A 1 80 ? 6.338 -5.918 -10.885 1.00 98.19 80 ALA A C 1
ATOM 639 O O . ALA A 1 80 ? 5.539 -6.455 -10.115 1.00 98.19 80 ALA A O 1
ATOM 640 N N . LYS A 1 81 ? 6.510 -4.588 -10.921 1.00 98.31 81 LYS A N 1
ATOM 641 C CA . LYS A 1 81 ? 5.748 -3.652 -10.076 1.00 98.31 81 LYS A CA 1
ATOM 642 C C . LYS A 1 81 ? 4.253 -3.711 -10.372 1.00 98.31 81 LYS A C 1
ATOM 644 O O . LYS A 1 81 ? 3.458 -3.760 -9.440 1.00 98.31 81 LYS A O 1
ATOM 649 N N . PHE A 1 82 ? 3.878 -3.744 -11.650 1.00 98.38 82 PHE A N 1
ATOM 650 C CA . PHE A 1 82 ? 2.483 -3.846 -12.064 1.00 98.38 82 PHE A CA 1
ATOM 651 C C . PHE A 1 82 ? 1.828 -5.111 -11.502 1.00 98.38 82 PHE A C 1
ATOM 653 O O . PHE A 1 82 ? 0.778 -5.020 -10.876 1.00 98.38 82 PHE A O 1
ATOM 660 N N . ARG A 1 83 ? 2.489 -6.270 -11.626 1.00 98.31 83 ARG A N 1
ATOM 661 C CA . ARG A 1 83 ? 1.988 -7.537 -11.066 1.00 98.31 83 ARG A CA 1
ATOM 662 C C . ARG A 1 83 ? 1.855 -7.506 -9.544 1.00 98.31 83 ARG A C 1
ATOM 664 O O . ARG A 1 83 ? 0.916 -8.089 -9.017 1.00 98.31 83 ARG A O 1
ATOM 671 N N . SER A 1 84 ? 2.774 -6.840 -8.839 1.00 98.38 84 SER A N 1
ATOM 672 C CA . SER A 1 84 ? 2.673 -6.672 -7.380 1.00 98.38 84 SER A CA 1
ATOM 673 C C . SER A 1 84 ? 1.439 -5.859 -7.004 1.00 98.38 84 SER A C 1
ATOM 675 O O . SER A 1 84 ? 0.636 -6.307 -6.194 1.00 98.38 84 SER A O 1
ATOM 677 N N . ILE A 1 85 ? 1.252 -4.702 -7.644 1.00 98.38 85 ILE A N 1
ATOM 678 C CA . ILE A 1 85 ? 0.109 -3.816 -7.388 1.00 98.38 85 ILE A CA 1
ATOM 679 C C . ILE A 1 85 ? -1.206 -4.506 -7.754 1.00 98.38 85 ILE A C 1
ATOM 681 O O . ILE A 1 85 ? -2.200 -4.363 -7.048 1.00 98.38 85 ILE A O 1
ATOM 685 N N . GLU A 1 86 ? -1.226 -5.261 -8.850 1.00 98.25 86 GLU A N 1
ATOM 686 C CA . GLU A 1 86 ? -2.402 -6.021 -9.260 1.00 98.25 86 GLU A CA 1
ATOM 687 C C . GLU A 1 86 ? -2.779 -7.079 -8.218 1.00 98.25 86 GLU A C 1
ATOM 689 O O . GLU A 1 86 ? -3.936 -7.162 -7.817 1.00 98.25 86 GLU A O 1
ATOM 694 N N . LYS A 1 87 ? -1.788 -7.811 -7.703 1.00 98.00 87 LYS A N 1
ATOM 695 C CA . LYS A 1 87 ? -1.993 -8.773 -6.623 1.00 98.00 87 LYS A CA 1
ATOM 696 C C . LYS A 1 87 ? -2.499 -8.104 -5.340 1.00 98.00 87 LYS A C 1
ATOM 698 O O . LYS A 1 87 ? -3.446 -8.596 -4.741 1.00 98.00 87 LYS A O 1
ATOM 703 N N . GLU A 1 88 ? -1.905 -6.983 -4.932 1.00 97.44 88 GLU A N 1
ATOM 704 C CA . GLU A 1 88 ? -2.349 -6.220 -3.755 1.00 97.44 88 GLU A CA 1
ATOM 705 C C . GLU A 1 88 ? -3.788 -5.717 -3.913 1.00 97.44 88 GLU A C 1
ATOM 707 O O . GLU A 1 88 ? -4.583 -5.784 -2.976 1.00 97.44 88 GLU A O 1
ATOM 712 N N . ARG A 1 89 ? -4.147 -5.240 -5.111 1.00 97.69 89 ARG A N 1
ATOM 713 C CA . ARG A 1 89 ? -5.519 -4.846 -5.444 1.00 97.69 89 ARG A CA 1
ATOM 714 C C . ARG A 1 89 ? -6.468 -6.025 -5.252 1.00 97.69 89 ARG A C 1
ATOM 716 O O . ARG A 1 89 ? -7.495 -5.856 -4.601 1.00 97.69 89 ARG A O 1
ATOM 723 N N . ASP A 1 90 ? -6.141 -7.182 -5.813 1.00 96.94 90 ASP A N 1
ATOM 724 C CA . ASP A 1 90 ? -7.009 -8.360 -5.768 1.00 96.94 90 ASP A CA 1
ATOM 725 C C . ASP A 1 90 ? -7.174 -8.874 -4.330 1.00 96.94 90 ASP A C 1
ATOM 727 O O . ASP A 1 90 ? -8.297 -9.083 -3.878 1.00 96.94 90 ASP A O 1
ATOM 731 N N . GLU A 1 91 ? -6.085 -8.941 -3.558 1.00 96.56 91 GLU A N 1
ATOM 732 C CA . GLU A 1 91 ? -6.128 -9.287 -2.131 1.00 96.56 91 GLU A CA 1
ATOM 733 C C . GLU A 1 91 ? -7.000 -8.312 -1.324 1.00 96.56 91 GLU A C 1
ATOM 735 O O . GLU A 1 91 ? -7.765 -8.730 -0.448 1.00 96.56 91 GLU A O 1
ATOM 740 N N . LEU A 1 92 ? -6.923 -7.009 -1.614 1.00 96.38 92 LEU A N 1
ATOM 741 C CA . LEU A 1 92 ? -7.771 -6.007 -0.967 1.00 96.38 92 LEU A CA 1
ATOM 742 C C . LEU A 1 92 ? -9.244 -6.192 -1.329 1.00 96.38 92 LEU A C 1
ATOM 744 O O . LEU A 1 92 ? -10.084 -6.137 -0.434 1.00 96.38 92 LEU A O 1
ATOM 748 N N . TYR A 1 93 ? -9.570 -6.431 -2.600 1.00 95.31 93 TYR A N 1
ATOM 749 C CA . TYR A 1 93 ? -10.952 -6.675 -3.024 1.00 95.31 93 TYR A CA 1
ATOM 750 C C . TYR A 1 93 ? -11.533 -7.934 -2.378 1.00 95.31 93 TYR A C 1
ATOM 752 O O . TYR A 1 93 ? -12.629 -7.876 -1.816 1.00 95.31 93 TYR A O 1
ATOM 760 N N . ASP A 1 94 ? -10.785 -9.036 -2.386 1.00 94.38 94 ASP A N 1
ATOM 761 C CA . ASP A 1 94 ? -11.229 -10.315 -1.829 1.00 94.38 94 ASP A CA 1
ATOM 762 C C . ASP A 1 94 ? -11.401 -10.248 -0.303 1.00 94.38 94 ASP A C 1
ATOM 764 O O . ASP A 1 94 ? -12.306 -10.859 0.275 1.00 94.38 94 ASP A O 1
ATOM 768 N N . SER A 1 95 ? -10.551 -9.475 0.381 1.00 95.88 95 SER A N 1
ATOM 769 C CA . SER A 1 95 ? -10.587 -9.354 1.842 1.00 95.88 95 SER A CA 1
ATOM 770 C C . SER A 1 95 ? -11.497 -8.237 2.362 1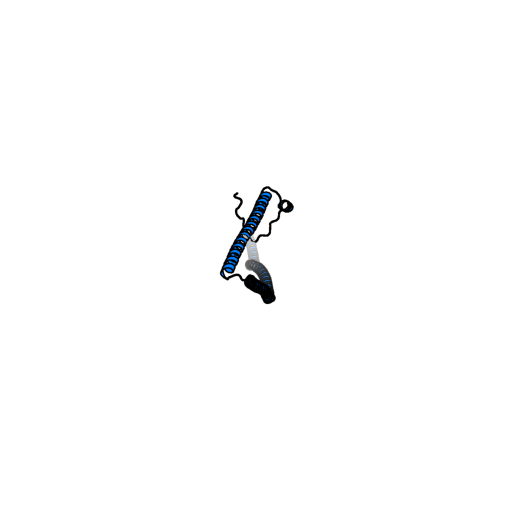.00 95.88 95 SER A C 1
ATOM 772 O O . SER A 1 95 ? -11.803 -8.219 3.561 1.00 95.88 95 SER A O 1
ATOM 774 N N . PHE A 1 96 ? -11.965 -7.328 1.502 1.00 94.31 96 PHE A N 1
ATOM 775 C CA . PHE A 1 96 ? -12.735 -6.147 1.897 1.00 94.31 96 PHE A CA 1
ATOM 776 C C . PHE A 1 96 ? -14.040 -6.507 2.611 1.00 94.31 96 PHE A C 1
ATOM 778 O O . PHE A 1 96 ? -14.276 -6.073 3.741 1.00 94.31 96 PHE A O 1
ATOM 785 N N . GLU A 1 97 ? -14.872 -7.346 1.989 1.00 92.81 97 GLU A N 1
ATOM 786 C CA . GLU A 1 97 ? -16.165 -7.736 2.561 1.00 92.81 97 GLU A CA 1
ATOM 787 C C . GLU A 1 97 ? -15.984 -8.517 3.870 1.00 92.81 97 GLU A C 1
ATOM 789 O O . GLU A 1 97 ? -16.692 -8.278 4.852 1.00 92.81 97 GLU A O 1
ATOM 794 N N . THR A 1 98 ? -14.988 -9.405 3.916 1.00 95.00 98 THR A N 1
ATOM 795 C CA . THR A 1 98 ? -14.646 -10.178 5.117 1.00 95.00 98 THR A CA 1
ATOM 796 C C . THR A 1 98 ? -14.214 -9.262 6.261 1.00 95.00 98 THR A C 1
ATOM 798 O O . THR A 1 98 ? -14.681 -9.419 7.390 1.00 95.00 98 THR A O 1
ATOM 801 N N . SER A 1 99 ? -13.376 -8.266 5.974 1.00 95.50 99 SER A N 1
ATOM 802 C CA . SER A 1 99 ? -12.894 -7.298 6.963 1.00 95.50 99 SER A CA 1
ATOM 803 C C . SER A 1 99 ? -14.027 -6.428 7.507 1.00 95.50 99 SER A C 1
ATOM 805 O O . SER A 1 99 ? -14.116 -6.225 8.719 1.00 95.50 99 SER A O 1
ATOM 807 N N . ILE A 1 100 ? -14.938 -5.970 6.641 1.00 95.38 100 ILE A N 1
ATOM 808 C CA . ILE A 1 100 ? -16.129 -5.218 7.060 1.00 95.38 100 ILE A CA 1
ATOM 809 C C . ILE A 1 100 ? -17.005 -6.067 7.977 1.00 95.38 100 ILE A C 1
ATOM 811 O O . ILE A 1 100 ? -17.342 -5.625 9.077 1.00 95.38 100 ILE A O 1
ATOM 815 N N . LYS A 1 101 ? -17.331 -7.298 7.565 1.00 95.25 101 LYS A N 1
ATOM 816 C CA . LYS A 1 101 ? -18.153 -8.208 8.373 1.00 95.25 101 LYS A CA 1
ATOM 817 C C . LYS A 1 101 ? -17.507 -8.502 9.722 1.00 95.25 101 LYS A C 1
ATOM 819 O O . LYS A 1 101 ? -18.203 -8.492 10.731 1.00 95.25 101 LYS A O 1
ATOM 824 N N . ALA A 1 102 ? -16.191 -8.700 9.771 1.00 95.81 102 ALA A N 1
ATOM 825 C CA . ALA A 1 102 ? -15.473 -8.941 11.020 1.00 95.81 102 ALA A CA 1
ATOM 826 C C . ALA A 1 102 ? -15.545 -7.739 11.980 1.00 95.81 102 ALA A C 1
ATOM 828 O O . ALA A 1 102 ? -15.789 -7.908 13.178 1.00 95.81 102 ALA A O 1
ATOM 829 N N . VAL A 1 103 ? -15.365 -6.515 11.470 1.00 96.62 103 VAL A N 1
ATOM 830 C CA . VAL A 1 103 ? -15.484 -5.292 12.282 1.00 96.62 103 VAL A CA 1
ATOM 831 C C . VAL A 1 103 ? -16.915 -5.106 12.781 1.00 96.62 103 VAL A C 1
ATOM 833 O O . VAL A 1 103 ? -17.105 -4.816 13.965 1.00 96.62 103 VAL A O 1
ATOM 836 N N . GLN A 1 104 ? -17.903 -5.318 11.911 1.00 95.94 104 GLN A N 1
ATOM 837 C CA . GLN A 1 104 ? -19.316 -5.227 12.263 1.00 95.94 104 GLN A CA 1
ATOM 838 C C . GLN A 1 104 ? -19.682 -6.251 13.342 1.00 95.94 104 GLN A C 1
ATOM 840 O O . GLN A 1 104 ? -20.149 -5.858 14.404 1.00 95.94 104 GLN A O 1
ATOM 845 N N . GLN A 1 105 ? -19.349 -7.530 13.153 1.00 96.12 105 GLN A N 1
ATOM 846 C CA . GLN A 1 105 ? -19.594 -8.585 14.143 1.00 96.12 105 GLN A CA 1
ATOM 847 C C . GLN A 1 105 ? -18.962 -8.271 15.503 1.00 96.12 105 GLN A C 1
ATOM 849 O O . GLN A 1 105 ? -19.586 -8.483 16.542 1.00 96.12 105 GLN A O 1
ATOM 854 N N . ARG A 1 106 ? -17.734 -7.734 15.522 1.00 95.81 106 ARG A N 1
ATOM 855 C CA . ARG A 1 106 ? -17.069 -7.345 16.774 1.00 95.81 106 ARG A CA 1
ATOM 856 C C . ARG A 1 106 ? -17.792 -6.191 17.469 1.00 95.81 106 ARG A C 1
ATOM 858 O O . ARG A 1 106 ? -17.864 -6.173 18.697 1.00 95.81 106 ARG A O 1
ATOM 865 N N . SER A 1 107 ? -18.288 -5.227 16.697 1.00 96.44 107 SER A N 1
ATOM 866 C CA . SER A 1 107 ? -19.070 -4.106 17.219 1.00 96.44 107 SER A CA 1
ATOM 867 C C . SER A 1 107 ? -20.417 -4.579 17.759 1.00 96.44 107 SER A C 1
ATOM 869 O O . SER A 1 107 ? -20.753 -4.270 18.898 1.00 96.44 107 SER A O 1
ATOM 871 N N . ASP A 1 108 ? -21.140 -5.385 16.986 1.00 97.00 108 ASP A N 1
ATOM 872 C CA . ASP A 1 108 ? -22.456 -5.916 17.344 1.00 97.00 108 ASP A CA 1
ATOM 873 C C . ASP A 1 108 ? -22.374 -6.778 18.607 1.00 97.00 108 ASP A C 1
ATOM 875 O O . ASP A 1 108 ? -23.160 -6.602 19.534 1.00 97.00 108 ASP A O 1
ATOM 879 N N . PHE A 1 109 ? -21.358 -7.640 18.712 1.00 96.62 109 PHE A N 1
ATOM 880 C CA . PHE A 1 109 ? -21.117 -8.431 19.919 1.00 96.62 109 PHE A CA 1
ATOM 881 C C . PHE A 1 109 ? -20.832 -7.555 21.145 1.00 96.62 109 PHE A C 1
ATOM 883 O O . PHE A 1 109 ? -21.342 -7.815 22.236 1.00 96.62 109 PHE A O 1
ATOM 890 N N . ARG A 1 110 ? -20.035 -6.490 20.982 1.00 96.25 110 ARG A N 1
ATOM 891 C CA . ARG A 1 110 ? -19.753 -5.549 22.072 1.00 96.25 110 ARG A CA 1
ATOM 892 C C . ARG A 1 110 ? -21.012 -4.799 22.503 1.00 96.25 110 ARG A C 1
ATOM 894 O O . ARG A 1 110 ? -21.207 -4.625 23.704 1.00 96.25 110 ARG A O 1
ATOM 901 N N . ASN A 1 111 ? -21.851 -4.390 21.555 1.00 96.62 111 ASN A N 1
ATOM 902 C CA . ASN A 1 111 ? -23.126 -3.737 21.838 1.00 96.62 111 ASN A CA 1
ATOM 903 C C . ASN A 1 111 ? -24.067 -4.679 22.592 1.00 96.62 111 ASN A C 1
ATOM 905 O O . ASN A 1 111 ? -24.568 -4.296 23.641 1.00 96.62 111 ASN A O 1
ATOM 909 N N . LEU A 1 112 ? -24.193 -5.933 22.154 1.00 97.62 112 LEU A N 1
ATOM 910 C CA . LEU A 1 112 ? -25.029 -6.936 22.817 1.00 97.62 112 LEU A CA 1
ATOM 911 C C . LEU A 1 112 ? -24.599 -7.171 24.275 1.00 97.62 112 LEU A C 1
ATOM 913 O O . LEU A 1 112 ? -25.435 -7.233 25.175 1.00 97.62 112 LEU A O 1
ATOM 917 N N . ILE A 1 113 ? -23.290 -7.246 24.545 1.00 96.31 113 ILE A N 1
ATOM 918 C CA . ILE A 1 113 ? -22.782 -7.352 25.924 1.00 96.31 113 ILE A CA 1
ATOM 919 C C . ILE A 1 113 ? -23.133 -6.108 26.748 1.00 96.31 113 ILE A C 1
ATOM 921 O O . ILE A 1 113 ? -23.490 -6.229 27.920 1.00 96.31 113 ILE A O 1
ATOM 925 N N . LEU A 1 114 ? -22.996 -4.912 26.170 1.00 96.75 114 LEU A N 1
ATOM 926 C CA . LEU A 1 114 ? -23.313 -3.665 26.865 1.00 96.75 114 LEU A CA 1
ATOM 927 C C . LEU A 1 114 ? -24.810 -3.550 27.161 1.00 96.75 114 LEU A C 1
ATOM 929 O O . LEU A 1 114 ? -25.156 -3.172 28.275 1.00 96.75 114 LEU A O 1
ATOM 933 N N . GLU A 1 115 ? -25.671 -3.932 26.220 1.00 96.31 115 GLU A N 1
ATOM 934 C CA . GLU A 1 115 ? -27.125 -4.000 26.402 1.00 96.31 115 GLU A CA 1
ATOM 935 C C . GLU A 1 115 ? -27.498 -4.991 27.507 1.00 96.31 115 GLU A C 1
ATOM 937 O O . GLU A 1 115 ? -28.221 -4.632 28.430 1.00 96.31 115 GLU A O 1
ATOM 942 N N . SER A 1 116 ? -26.928 -6.200 27.494 1.00 97.06 116 SER A N 1
ATOM 943 C CA . SER A 1 116 ? -27.160 -7.188 28.555 1.00 97.06 116 SER A CA 1
ATOM 944 C C . SER A 1 116 ? -26.700 -6.685 29.928 1.00 97.06 116 SER A C 1
ATOM 946 O O . SER A 1 116 ? -27.377 -6.903 30.934 1.00 97.06 116 SER A O 1
ATOM 948 N N . LYS A 1 117 ? -25.566 -5.976 29.988 1.00 96.69 117 LYS A N 1
ATOM 949 C CA . LYS A 1 117 ? -25.079 -5.376 31.233 1.00 96.69 117 LYS A CA 1
ATOM 950 C C . LYS A 1 117 ? -25.983 -4.238 31.708 1.00 96.69 117 LYS A C 1
ATOM 952 O O . LYS A 1 117 ? -26.224 -4.148 32.907 1.00 96.69 117 LYS A O 1
ATOM 957 N N . LEU A 1 118 ? -26.462 -3.391 30.797 1.00 96.06 118 LEU A N 1
ATOM 958 C CA . LEU A 1 118 ? -27.411 -2.321 31.109 1.00 96.06 118 LEU A CA 1
ATOM 959 C C . LEU A 1 118 ? -28.710 -2.898 31.660 1.00 96.06 118 LEU A C 1
ATOM 961 O O . LEU A 1 118 ? -29.104 -2.513 32.752 1.00 96.06 118 LEU A O 1
ATOM 965 N N . GLN A 1 119 ? -29.284 -3.892 30.983 1.00 96.62 119 GLN A N 1
ATOM 966 C CA . GLN A 1 119 ? -30.484 -4.579 31.451 1.00 96.62 119 GLN A CA 1
ATOM 967 C C . GLN A 1 119 ? -30.278 -5.183 32.848 1.00 96.62 119 GLN A C 1
ATOM 969 O O . GLN A 1 119 ? -31.101 -4.993 33.736 1.00 96.62 119 GLN A O 1
ATOM 974 N N . GLY A 1 120 ? -29.149 -5.859 33.091 1.00 96.44 120 GLY A N 1
ATOM 975 C CA . GLY A 1 120 ? -28.847 -6.404 34.418 1.00 96.44 120 GLY A CA 1
ATOM 976 C C . GLY A 1 120 ? -28.686 -5.330 35.504 1.00 96.44 120 GLY A C 1
ATOM 977 O O . GLY A 1 120 ? -29.026 -5.570 36.663 1.00 96.44 120 GLY A O 1
ATOM 978 N N . MET A 1 121 ? -28.175 -4.145 35.151 1.00 94.62 121 MET A N 1
ATOM 979 C CA . MET A 1 121 ? -28.088 -3.002 36.067 1.00 94.62 121 MET A CA 1
ATOM 980 C C . MET A 1 121 ? -29.467 -2.378 36.325 1.00 94.62 121 MET A C 1
ATOM 982 O O . MET A 1 121 ? -29.757 -2.070 37.476 1.00 94.62 121 MET A O 1
ATOM 986 N N . GLU A 1 122 ? -30.318 -2.250 35.304 1.00 94.94 122 GLU A N 1
ATOM 987 C CA . GLU A 1 122 ? -31.711 -1.789 35.430 1.00 94.94 122 GLU A CA 1
ATOM 988 C C . GLU A 1 122 ? -32.526 -2.725 36.329 1.00 94.94 122 GLU A C 1
ATOM 990 O O . GLU A 1 122 ? -33.089 -2.278 37.323 1.00 94.94 122 GLU A O 1
ATOM 995 N N . GLU A 1 123 ? -32.478 -4.039 36.086 1.00 96.12 123 GLU A N 1
ATOM 996 C CA . GLU A 1 123 ? -33.129 -5.035 36.949 1.00 96.12 123 GLU A CA 1
ATOM 997 C C . GLU A 1 123 ? -32.605 -4.987 38.395 1.00 96.12 123 GLU A C 1
ATOM 999 O O . GLU A 1 123 ? -33.336 -5.266 39.349 1.00 96.12 123 GLU A O 1
ATOM 1004 N N . GLY A 1 124 ? -31.321 -4.663 38.576 1.00 95.50 124 GLY A N 1
ATOM 1005 C CA . GLY A 1 124 ? -30.714 -4.462 39.889 1.00 95.50 124 GLY A CA 1
ATOM 1006 C C . GLY A 1 124 ? -31.257 -3.226 40.607 1.00 95.50 124 GLY A C 1
ATOM 1007 O O . GLY A 1 124 ? -31.544 -3.300 41.802 1.00 95.50 124 GLY A O 1
ATOM 1008 N N . ILE A 1 125 ? -31.425 -2.118 39.879 1.00 92.12 125 ILE A N 1
ATOM 1009 C CA . ILE A 1 125 ? -32.025 -0.882 40.393 1.00 92.12 125 ILE A CA 1
ATOM 1010 C C . ILE A 1 125 ? -33.481 -1.137 40.781 1.00 92.12 125 ILE A C 1
ATOM 1012 O O . ILE A 1 125 ? -33.844 -0.855 41.918 1.00 92.12 125 ILE A O 1
ATOM 1016 N N . ASP A 1 126 ? -34.279 -1.753 39.907 1.00 94.25 126 ASP A N 1
ATOM 1017 C CA . ASP A 1 126 ? -35.693 -2.040 40.175 1.00 94.25 126 ASP A CA 1
ATOM 1018 C C . ASP A 1 126 ? -35.874 -2.906 41.431 1.00 94.25 126 ASP A C 1
ATOM 1020 O O . ASP A 1 126 ? -36.722 -2.621 42.282 1.00 94.25 126 ASP A O 1
ATOM 1024 N N . LYS A 1 127 ? -35.029 -3.934 41.606 1.00 94.75 127 LYS A N 1
ATOM 1025 C CA . LYS A 1 127 ? -35.022 -4.761 42.825 1.00 94.75 127 LYS A CA 1
ATOM 1026 C C . LYS A 1 127 ? -34.652 -3.954 44.065 1.00 94.75 127 LYS A C 1
ATOM 1028 O O . LYS A 1 127 ? -35.321 -4.096 45.085 1.00 94.75 127 LYS A O 1
ATOM 1033 N N . ALA A 1 128 ? -33.611 -3.124 43.993 1.00 89.38 128 ALA A N 1
ATOM 1034 C CA . ALA A 1 128 ? -33.189 -2.293 45.117 1.00 89.38 128 ALA A CA 1
ATOM 1035 C C . ALA A 1 128 ? -34.275 -1.277 45.506 1.00 89.38 128 ALA A C 1
ATOM 1037 O O . ALA A 1 128 ? -34.557 -1.106 46.690 1.00 89.38 128 ALA A O 1
ATOM 1038 N N . THR A 1 129 ? -34.936 -0.656 44.526 1.00 87.56 129 THR A N 1
ATOM 1039 C CA . THR A 1 129 ? -36.063 0.256 44.749 1.00 87.56 129 THR A CA 1
ATOM 1040 C C . THR A 1 129 ? -37.258 -0.467 45.371 1.00 87.56 129 THR A C 1
ATOM 1042 O O . THR A 1 129 ? -37.828 0.040 46.334 1.00 87.56 129 THR A O 1
ATOM 1045 N N . SER A 1 130 ? -37.609 -1.668 44.896 1.00 90.44 130 SER A N 1
ATOM 1046 C CA . SER A 1 130 ? -38.676 -2.483 45.502 1.00 90.44 130 SER A CA 1
ATOM 1047 C C . SER A 1 130 ? -38.366 -2.845 46.956 1.00 90.44 130 SER A C 1
ATOM 1049 O O . SER A 1 130 ? -39.214 -2.667 47.824 1.00 90.44 130 SER A O 1
ATOM 1051 N N . GLN A 1 131 ? -37.142 -3.298 47.240 1.00 88.94 131 GLN A N 1
ATOM 1052 C CA . GLN A 1 131 ? -36.705 -3.628 48.601 1.00 88.94 131 GLN A CA 1
ATOM 1053 C C . GLN A 1 131 ? -36.727 -2.407 49.523 1.00 88.94 131 GLN A C 1
ATOM 1055 O O . GLN A 1 131 ? -37.116 -2.517 50.682 1.00 88.94 131 GLN A O 1
ATOM 1060 N N . LEU A 1 132 ? -36.323 -1.238 49.019 1.00 83.88 132 LEU A N 1
ATOM 1061 C CA . LEU A 1 132 ? -36.371 0.003 49.785 1.00 83.88 132 LEU A CA 1
ATOM 1062 C C . LEU A 1 132 ? -37.819 0.369 50.129 1.00 83.88 132 LEU A C 1
ATOM 1064 O O . LEU A 1 132 ? -38.099 0.653 51.289 1.00 83.88 132 LEU A O 1
ATOM 1068 N N . ASN A 1 133 ? -38.742 0.281 49.167 1.00 84.81 133 ASN A N 1
ATOM 1069 C CA . ASN A 1 133 ? -40.165 0.523 49.414 1.00 84.81 133 ASN A CA 1
ATOM 1070 C C . ASN A 1 133 ? -40.743 -0.444 50.463 1.00 84.81 133 ASN A C 1
ATOM 1072 O O . ASN A 1 133 ? -41.420 0.004 51.384 1.00 84.81 133 ASN A O 1
ATOM 1076 N N . GLU A 1 134 ? -40.420 -1.740 50.387 1.00 86.94 134 GLU A N 1
ATOM 1077 C CA . GLU A 1 134 ? -40.847 -2.733 51.387 1.00 86.94 134 GLU A CA 1
ATOM 1078 C C . GLU A 1 134 ? -40.332 -2.403 52.797 1.00 86.94 134 GLU A C 1
ATOM 1080 O O . GLU A 1 134 ? -41.071 -2.521 53.774 1.00 86.94 134 GLU A O 1
ATOM 1085 N N . ILE A 1 135 ? -39.072 -1.968 52.922 1.00 85.19 135 ILE A N 1
ATOM 1086 C CA . ILE A 1 135 ? -38.489 -1.570 54.212 1.00 85.19 135 ILE A CA 1
ATOM 1087 C C . ILE A 1 135 ? -39.198 -0.332 54.766 1.00 85.19 135 ILE A C 1
ATOM 1089 O O . ILE A 1 135 ? -39.505 -0.296 55.957 1.00 85.19 135 ILE A O 1
ATOM 1093 N N . VAL A 1 136 ? -39.466 0.666 53.920 1.00 82.00 136 VAL A N 1
ATOM 1094 C CA . VAL A 1 136 ? -40.177 1.891 54.314 1.00 82.00 136 VAL A CA 1
ATOM 1095 C C . VAL A 1 136 ? -41.583 1.563 54.818 1.00 82.00 136 VAL A C 1
ATOM 1097 O O . VAL A 1 136 ? -41.965 2.025 55.894 1.00 82.00 136 VAL A O 1
ATOM 1100 N N . GLU A 1 137 ? -42.321 0.712 54.097 1.00 83.06 137 GLU A N 1
ATOM 1101 C CA . GLU A 1 137 ? -43.652 0.255 54.510 1.00 83.06 137 GLU A CA 1
ATOM 1102 C C . GLU A 1 137 ? -43.611 -0.534 55.829 1.00 83.06 137 GLU A C 1
ATOM 1104 O O . GLU A 1 137 ? -44.407 -0.270 56.731 1.00 83.06 137 GLU A O 1
ATOM 1109 N N . ALA A 1 138 ? -42.672 -1.474 55.980 1.00 85.50 138 ALA A N 1
ATOM 1110 C CA . ALA A 1 138 ? -42.560 -2.314 57.174 1.00 85.50 138 ALA A CA 1
ATOM 1111 C C . ALA A 1 138 ? -42.125 -1.537 58.427 1.00 85.50 138 ALA A C 1
ATOM 1113 O O . ALA A 1 138 ? -42.549 -1.862 59.538 1.00 85.50 138 ALA A O 1
ATOM 1114 N N . ALA A 1 139 ? -41.272 -0.526 58.260 1.00 81.81 139 ALA A N 1
ATOM 1115 C CA . ALA A 1 139 ? -40.763 0.295 59.351 1.00 81.81 139 ALA A CA 1
ATOM 1116 C C . ALA A 1 139 ? -41.698 1.462 59.721 1.00 81.81 139 ALA A C 1
ATOM 1118 O O . ALA A 1 139 ? -41.438 2.135 60.717 1.00 81.81 139 ALA A O 1
ATOM 1119 N N . ALA A 1 140 ? -42.779 1.683 58.956 1.00 80.75 140 ALA A N 1
ATOM 1120 C CA . ALA A 1 140 ? -43.711 2.803 59.118 1.00 80.75 140 ALA A CA 1
ATOM 1121 C C . ALA A 1 140 ? -42.996 4.166 59.210 1.00 80.75 140 ALA A C 1
ATOM 1123 O O . ALA A 1 140 ? -43.416 5.049 59.960 1.00 80.75 140 ALA A O 1
ATOM 1124 N N . LEU A 1 141 ? -41.895 4.307 58.465 1.00 76.69 141 LEU A N 1
ATOM 1125 C CA . LEU A 1 141 ? -41.100 5.531 58.432 1.00 76.69 141 LEU A CA 1
ATOM 1126 C C . LEU A 1 141 ? -41.878 6.618 57.692 1.00 76.69 141 LEU A C 1
ATOM 1128 O O . LEU A 1 141 ? -42.516 6.346 56.671 1.00 76.69 141 LEU A O 1
ATOM 1132 N N . ASP A 1 142 ? -41.816 7.850 58.190 1.00 80.56 142 ASP A N 1
ATOM 1133 C CA . ASP A 1 142 ? -42.369 8.981 57.456 1.00 80.56 142 ASP A CA 1
ATOM 1134 C C . ASP A 1 142 ? -41.448 9.396 56.292 1.00 80.56 142 ASP A C 1
ATOM 1136 O O . ASP A 1 142 ? -40.269 9.036 56.210 1.00 80.56 142 ASP A O 1
ATOM 1140 N N . GLN A 1 143 ? -42.004 10.150 55.344 1.00 76.56 143 GLN A N 1
ATOM 1141 C CA . GLN A 1 143 ? -41.290 10.557 54.133 1.00 76.56 143 GLN A CA 1
ATOM 1142 C C . GLN A 1 143 ? -40.065 11.449 54.429 1.00 76.56 143 GLN A C 1
ATOM 1144 O O . GLN A 1 143 ? -39.146 11.514 53.609 1.00 76.56 143 GLN A O 1
ATOM 1149 N N . GLU A 1 144 ? -40.047 12.143 55.570 1.00 83.19 144 GLU A N 1
ATOM 1150 C CA . GLU A 1 144 ? -38.969 13.053 55.968 1.00 83.19 144 GLU A CA 1
ATOM 1151 C C . GLU A 1 144 ? -37.767 12.265 56.511 1.00 83.19 144 GLU A C 1
ATOM 1153 O O . GLU A 1 144 ? -36.632 12.479 56.079 1.00 83.19 144 GLU A O 1
ATOM 1158 N N . GLU A 1 145 ? -38.015 11.279 57.373 1.00 80.25 145 GLU A N 1
ATOM 1159 C CA . GLU A 1 145 ? -37.000 10.409 57.966 1.00 80.25 145 GLU A CA 1
ATOM 1160 C C . GLU A 1 145 ? -36.335 9.513 56.908 1.00 80.25 145 GLU A C 1
ATOM 1162 O O . GLU A 1 145 ? -35.107 9.372 56.889 1.00 80.25 145 GLU A O 1
ATOM 1167 N N . VAL A 1 146 ? -37.106 9.005 55.936 1.00 80.19 146 VAL A N 1
ATOM 1168 C CA . VAL A 1 146 ? -36.558 8.302 54.760 1.00 80.19 146 VAL A CA 1
ATOM 1169 C C . VAL A 1 146 ? -35.665 9.227 53.931 1.00 80.19 146 VAL A C 1
ATOM 1171 O O . VAL A 1 146 ? -34.566 8.830 53.538 1.00 80.19 146 VAL A O 1
ATOM 1174 N N . GLY A 1 147 ? -36.096 10.470 53.695 1.00 82.06 147 GLY A N 1
ATOM 1175 C CA . GLY A 1 147 ? -35.309 11.466 52.967 1.00 82.06 147 GLY A CA 1
ATOM 1176 C C . GLY A 1 147 ? -33.962 11.759 53.636 1.00 82.06 147 GLY A C 1
ATOM 1177 O O . GLY A 1 147 ? -32.933 11.811 52.959 1.00 82.06 147 GLY A O 1
ATOM 1178 N N . HIS A 1 148 ? -33.945 11.873 54.966 1.00 85.56 148 HIS A N 1
ATOM 1179 C CA . HIS A 1 148 ? -32.716 12.061 55.739 1.00 85.56 148 HIS A CA 1
ATOM 1180 C C . HIS A 1 148 ? -31.761 10.864 55.647 1.00 85.56 148 HIS A C 1
ATOM 1182 O O . HIS A 1 148 ? -30.557 11.056 55.452 1.00 85.56 148 HIS A O 1
ATOM 1188 N N . ILE A 1 149 ? -32.277 9.636 55.754 1.00 83.94 149 ILE A N 1
ATOM 1189 C CA . ILE A 1 149 ? -31.462 8.415 55.665 1.00 83.94 149 ILE A CA 1
ATOM 1190 C C . ILE A 1 149 ? -30.864 8.260 54.262 1.00 83.94 149 ILE A C 1
ATOM 1192 O O . ILE A 1 149 ? -29.665 8.001 54.138 1.00 83.94 149 ILE A O 1
ATOM 1196 N N . VAL A 1 150 ? -31.666 8.458 53.209 1.00 83.75 150 VAL A N 1
ATOM 1197 C CA . VAL A 1 150 ? -31.203 8.379 51.813 1.00 83.75 150 VAL A CA 1
ATOM 1198 C C . VAL A 1 150 ? -30.134 9.435 51.537 1.00 83.75 150 VAL A C 1
ATOM 1200 O O . VAL A 1 150 ? -29.071 9.094 51.025 1.00 83.75 150 VAL A O 1
ATOM 1203 N N . GLY A 1 151 ? -30.353 10.686 51.957 1.00 88.62 151 GLY A N 1
ATOM 1204 C CA . GLY A 1 151 ? -29.366 11.755 51.787 1.00 88.62 151 GLY A CA 1
ATOM 1205 C C . GLY A 1 151 ? -28.036 11.463 52.491 1.00 88.62 151 GLY A C 1
ATOM 1206 O O . GLY A 1 151 ? -26.970 11.627 51.900 1.00 88.62 151 GLY A O 1
ATOM 1207 N N . SER A 1 152 ? -28.080 10.954 53.728 1.00 90.19 152 SER A N 1
ATOM 1208 C CA . SER A 1 152 ? -26.865 10.564 54.459 1.00 90.19 152 SER A CA 1
ATOM 1209 C C . SER A 1 152 ? -26.127 9.400 53.785 1.00 90.19 152 SER A C 1
ATOM 1211 O O . SER A 1 152 ? -24.891 9.379 53.738 1.00 90.19 152 SER A O 1
ATOM 1213 N N . LEU A 1 153 ? -26.869 8.437 53.230 1.00 86.94 153 LEU A N 1
ATOM 1214 C CA . LEU A 1 153 ? -26.294 7.318 52.494 1.00 86.94 153 LEU A CA 1
ATOM 1215 C C . LEU A 1 153 ? -25.638 7.784 51.185 1.00 86.94 153 LEU A C 1
ATOM 1217 O O . LEU A 1 153 ? -24.513 7.368 50.900 1.00 86.94 153 LEU A O 1
ATOM 1221 N N . ASP A 1 154 ? -26.283 8.681 50.437 1.00 90.00 154 ASP A N 1
ATOM 1222 C CA . ASP A 1 154 ? -25.740 9.274 49.210 1.00 90.00 154 ASP A CA 1
ATOM 1223 C C . ASP A 1 154 ? -24.441 10.045 49.474 1.00 90.00 154 ASP A C 1
ATOM 1225 O O . ASP A 1 154 ? -23.453 9.858 48.758 1.00 90.00 154 ASP A O 1
ATOM 1229 N N . GLU A 1 155 ? -24.389 10.849 50.541 1.00 93.44 155 GLU A N 1
ATOM 1230 C CA . GLU A 1 155 ? -23.164 11.540 50.960 1.00 93.44 155 GLU A CA 1
ATOM 1231 C C . GLU A 1 155 ? -22.037 10.552 51.291 1.00 93.44 155 GLU A C 1
ATOM 1233 O O . GLU A 1 155 ? -20.895 10.724 50.850 1.00 93.44 155 GLU A O 1
ATOM 1238 N N . MET A 1 156 ? -22.345 9.476 52.023 1.00 93.94 156 MET A N 1
ATOM 1239 C CA . MET A 1 156 ? -21.360 8.450 52.366 1.00 93.94 156 MET A CA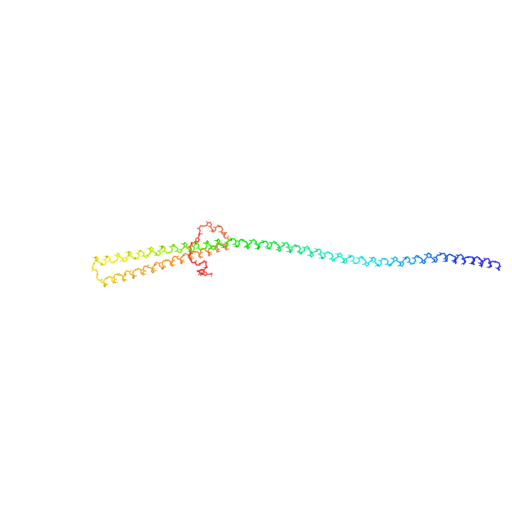 1
ATOM 1240 C C . MET A 1 156 ? -20.847 7.710 51.124 1.00 93.94 156 MET A C 1
ATOM 1242 O O . MET A 1 156 ? -19.643 7.458 51.003 1.00 93.94 156 MET A O 1
ATOM 1246 N N . VAL A 1 157 ? -21.738 7.360 50.194 1.00 92.25 157 VAL A N 1
ATOM 1247 C CA . VAL A 1 157 ? -21.385 6.713 48.924 1.00 92.25 157 VAL A CA 1
ATOM 1248 C C . VAL A 1 157 ? -20.528 7.649 48.073 1.00 92.25 157 VAL A C 1
ATOM 1250 O O . VAL A 1 157 ? -19.493 7.223 47.554 1.00 92.25 157 VAL A O 1
ATOM 1253 N N . ALA A 1 158 ? -20.888 8.930 47.978 1.00 93.75 158 ALA A N 1
ATOM 1254 C CA . ALA A 1 158 ? -20.105 9.938 47.271 1.00 93.75 158 ALA A CA 1
ATOM 1255 C C . ALA A 1 158 ? -18.696 10.087 47.869 1.00 93.75 158 ALA A C 1
ATOM 1257 O O . ALA A 1 158 ? -17.709 10.051 47.128 1.00 93.75 158 ALA A O 1
ATOM 1258 N N . ALA A 1 159 ? -18.584 10.161 49.198 1.00 94.44 159 ALA A N 1
ATOM 1259 C CA . ALA A 1 159 ? -17.302 10.237 49.896 1.00 94.44 159 ALA A CA 1
ATOM 1260 C C . ALA A 1 159 ? -16.433 8.993 49.642 1.00 94.44 159 ALA A C 1
ATOM 1262 O O . ALA A 1 159 ? -15.251 9.111 49.311 1.00 94.44 159 ALA A O 1
ATOM 1263 N N . LYS A 1 160 ? -17.010 7.785 49.722 1.00 94.12 160 LYS A N 1
ATOM 1264 C CA . LYS A 1 160 ? -16.289 6.538 49.411 1.00 94.12 160 LYS A CA 1
ATOM 1265 C C . LYS A 1 160 ? -15.842 6.484 47.949 1.00 94.12 160 LYS A C 1
ATOM 1267 O O . LYS A 1 160 ? -14.707 6.096 47.680 1.00 94.12 160 LYS A O 1
ATOM 1272 N N . ASN A 1 161 ? -16.685 6.910 47.011 1.00 94.44 161 ASN A N 1
ATOM 1273 C CA . ASN A 1 161 ? -16.338 6.967 45.591 1.00 94.44 161 ASN A CA 1
ATOM 1274 C C . ASN A 1 161 ? -15.208 7.965 45.300 1.00 94.44 161 ASN A C 1
ATOM 1276 O O . ASN A 1 161 ? -14.360 7.686 44.451 1.00 94.44 161 ASN A O 1
ATOM 1280 N N . ALA A 1 162 ? -15.158 9.097 46.006 1.00 95.00 162 ALA A N 1
ATOM 1281 C CA . ALA A 1 162 ? -14.040 10.034 45.918 1.00 95.00 162 ALA A CA 1
ATOM 1282 C C . ALA A 1 162 ? -12.728 9.379 46.383 1.00 95.00 162 ALA A C 1
ATOM 1284 O O . ALA A 1 162 ? -11.745 9.393 45.645 1.00 95.00 162 ALA A O 1
ATOM 1285 N N . ILE A 1 163 ? -12.745 8.691 47.532 1.00 94.75 163 ILE A N 1
ATOM 1286 C CA . ILE A 1 163 ? -11.579 7.949 48.043 1.00 94.75 163 ILE A CA 1
ATOM 1287 C C . ILE A 1 163 ? -11.119 6.877 47.046 1.00 94.75 163 ILE A C 1
ATOM 1289 O O . ILE A 1 163 ? -9.921 6.725 46.811 1.00 94.75 163 ILE A O 1
ATOM 1293 N N . ILE A 1 164 ? -12.049 6.138 46.429 1.00 94.44 164 ILE A N 1
ATOM 1294 C CA . ILE A 1 164 ? -11.715 5.134 45.407 1.00 94.44 164 ILE A CA 1
ATOM 1295 C C . ILE A 1 164 ? -10.991 5.786 44.225 1.00 94.44 164 ILE A C 1
ATOM 1297 O O . ILE A 1 164 ? -9.962 5.266 43.790 1.00 94.44 164 ILE A O 1
ATOM 1301 N N . LYS A 1 165 ? -11.489 6.922 43.721 1.00 93.69 165 LYS A N 1
ATOM 1302 C CA . LYS A 1 165 ? -10.844 7.657 42.622 1.00 93.69 165 LYS A CA 1
ATOM 1303 C C . LYS A 1 165 ? -9.442 8.132 43.003 1.00 93.69 165 LYS A C 1
ATOM 1305 O O . LYS A 1 165 ? -8.513 7.946 42.218 1.00 93.69 165 LYS A O 1
ATOM 1310 N N . ASP A 1 166 ? -9.270 8.672 44.206 1.00 94.56 166 ASP A N 1
ATOM 1311 C CA . ASP A 1 166 ? -7.968 9.137 44.695 1.00 94.56 166 ASP A CA 1
ATOM 1312 C C . ASP A 1 166 ? -6.966 7.986 44.845 1.00 94.56 166 ASP A C 1
ATOM 1314 O O . ASP A 1 166 ? -5.808 8.102 44.437 1.00 94.56 166 ASP A O 1
ATOM 1318 N N . LEU A 1 167 ? -7.409 6.840 45.370 1.00 94.31 167 LEU A N 1
ATOM 1319 C CA . LEU A 1 167 ? -6.580 5.640 45.476 1.00 94.31 167 LEU A CA 1
ATOM 1320 C C . LEU A 1 167 ? -6.196 5.095 44.098 1.00 94.31 167 LEU A C 1
ATOM 1322 O O . LEU A 1 167 ? -5.025 4.789 43.873 1.00 94.31 167 LEU A O 1
ATOM 1326 N N . GLN A 1 168 ? -7.140 5.019 43.157 1.00 91.25 168 GLN A N 1
ATOM 1327 C CA . GLN A 1 168 ? -6.860 4.618 41.774 1.00 91.25 168 GLN A CA 1
ATOM 1328 C C . GLN A 1 168 ? -5.844 5.556 41.115 1.00 91.25 168 GLN A C 1
ATOM 1330 O O . GLN A 1 168 ? -4.888 5.092 40.490 1.00 91.25 168 GLN A O 1
ATOM 1335 N N . TYR A 1 169 ? -6.001 6.869 41.297 1.00 92.31 169 TYR A N 1
ATOM 1336 C CA . TYR A 1 169 ? -5.041 7.855 40.812 1.00 92.31 169 TYR A CA 1
ATOM 1337 C C . TYR A 1 169 ? -3.656 7.664 41.444 1.00 92.31 169 TYR A C 1
ATOM 1339 O O . TYR A 1 169 ? -2.649 7.681 40.736 1.00 92.31 169 TYR A O 1
ATOM 1347 N N . SER A 1 170 ? -3.592 7.423 42.755 1.00 91.88 170 SER A N 1
ATOM 1348 C CA . SER A 1 170 ? -2.339 7.153 43.466 1.00 91.88 170 SER A CA 1
ATOM 1349 C C . SER A 1 170 ? -1.627 5.910 42.920 1.00 91.88 170 SER A C 1
ATOM 1351 O O . SER A 1 170 ? -0.428 5.963 42.639 1.00 91.88 170 SER A O 1
ATOM 1353 N N . VAL A 1 171 ? -2.366 4.822 42.671 1.00 91.94 171 VAL A N 1
ATOM 1354 C CA . VAL A 1 171 ? -1.832 3.598 42.050 1.00 91.94 171 VAL A CA 1
ATOM 1355 C C . VAL A 1 171 ? -1.289 3.882 40.650 1.00 91.94 171 VAL A C 1
ATOM 1357 O O . VAL A 1 171 ? -0.155 3.502 40.354 1.00 91.94 171 VAL A O 1
ATOM 1360 N N . LEU A 1 172 ? -2.041 4.589 39.798 1.00 90.25 172 LEU A N 1
ATOM 1361 C CA . LEU A 1 172 ? -1.583 4.961 38.452 1.00 90.25 172 LEU A CA 1
ATOM 1362 C C . LEU A 1 172 ? -0.324 5.834 38.501 1.00 90.25 172 LEU A C 1
ATOM 1364 O O . LEU A 1 172 ? 0.626 5.598 37.754 1.00 90.25 172 LEU A O 1
ATOM 1368 N N . ARG A 1 173 ? -0.283 6.812 39.410 1.00 89.38 173 ARG A N 1
ATOM 1369 C CA . ARG A 1 173 ? 0.874 7.689 39.616 1.00 89.38 173 ARG A CA 1
ATOM 1370 C C . ARG A 1 173 ? 2.106 6.905 40.069 1.00 89.38 173 ARG A C 1
ATOM 1372 O O . ARG A 1 173 ? 3.185 7.129 39.526 1.00 89.38 173 ARG A O 1
ATOM 1379 N N . MET A 1 174 ? 1.953 5.990 41.027 1.00 90.75 174 MET A N 1
ATOM 1380 C CA . MET A 1 174 ? 3.046 5.149 41.525 1.00 90.75 174 MET A CA 1
ATOM 1381 C C . MET A 1 174 ? 3.562 4.198 40.442 1.00 90.75 174 MET A C 1
ATOM 1383 O O . MET A 1 174 ? 4.766 4.094 40.236 1.00 90.75 174 MET A O 1
ATOM 1387 N N . THR A 1 175 ? 2.649 3.570 39.698 1.00 91.06 175 THR A N 1
ATOM 1388 C CA . THR A 1 175 ? 2.970 2.676 38.575 1.00 91.06 175 THR A CA 1
ATOM 1389 C C . THR A 1 175 ? 3.757 3.416 37.494 1.00 91.06 175 THR A C 1
ATOM 1391 O O . THR A 1 175 ? 4.778 2.923 37.017 1.00 91.06 175 THR A O 1
ATOM 1394 N N . LYS A 1 176 ? 3.332 4.639 37.145 1.00 88.69 176 LYS A N 1
ATOM 1395 C CA . LYS A 1 176 ? 4.065 5.483 36.197 1.00 88.69 176 LYS A CA 1
ATOM 1396 C C . LYS A 1 176 ? 5.452 5.854 36.726 1.00 88.69 176 LYS A C 1
ATOM 1398 O O . LYS A 1 176 ? 6.426 5.703 35.999 1.00 88.69 176 LYS A O 1
ATOM 1403 N N . GLY A 1 177 ? 5.543 6.302 37.980 1.00 89.31 177 GLY A N 1
ATOM 1404 C CA . GLY A 1 177 ? 6.818 6.651 38.609 1.00 89.31 177 GLY A CA 1
ATOM 1405 C C . GLY A 1 177 ? 7.805 5.481 38.631 1.00 89.31 177 GLY A C 1
ATOM 1406 O O . GLY A 1 177 ? 8.972 5.665 38.300 1.00 89.31 177 GLY A O 1
ATOM 1407 N N . TYR A 1 178 ? 7.324 4.276 38.943 1.00 90.62 178 TYR A N 1
ATOM 1408 C CA . TYR A 1 178 ? 8.115 3.048 38.893 1.00 90.62 178 TYR A CA 1
ATOM 1409 C C . TYR A 1 178 ? 8.625 2.744 37.477 1.00 90.62 178 TYR A C 1
ATOM 1411 O O . TYR A 1 178 ? 9.824 2.554 37.288 1.00 90.62 178 TYR A O 1
ATOM 1419 N N . ASN A 1 179 ? 7.738 2.754 36.475 1.00 90.69 179 ASN A N 1
ATOM 1420 C CA . ASN A 1 179 ? 8.110 2.479 35.085 1.00 90.69 179 ASN A CA 1
ATOM 1421 C C . ASN A 1 179 ? 9.109 3.512 34.534 1.00 90.69 179 ASN A C 1
ATOM 1423 O O . ASN A 1 179 ? 10.064 3.142 33.851 1.00 90.69 179 ASN A O 1
ATOM 1427 N N . ASP A 1 180 ? 8.913 4.797 34.843 1.00 89.44 180 ASP A N 1
ATOM 1428 C CA . ASP A 1 180 ? 9.824 5.865 34.429 1.00 89.44 180 ASP A CA 1
ATOM 1429 C C . ASP A 1 180 ? 11.199 5.722 35.096 1.00 89.44 180 ASP A C 1
ATOM 1431 O O . ASP A 1 180 ? 12.214 5.802 34.405 1.00 89.44 180 ASP A O 1
ATOM 1435 N N . ALA A 1 181 ? 11.243 5.448 36.405 1.00 89.81 181 ALA A N 1
ATOM 1436 C CA . ALA A 1 181 ? 12.493 5.213 37.126 1.00 89.81 181 ALA A CA 1
ATOM 1437 C C . ALA A 1 181 ? 13.238 3.988 36.583 1.00 89.81 181 ALA A C 1
ATOM 1439 O O . ALA A 1 181 ? 14.446 4.055 36.359 1.00 89.81 181 ALA A O 1
ATOM 1440 N N . LEU A 1 182 ? 12.522 2.892 36.312 1.00 89.88 182 LEU A N 1
ATOM 1441 C CA . LEU A 1 182 ? 13.105 1.691 35.720 1.00 89.88 182 LEU A CA 1
ATOM 1442 C C . LEU A 1 182 ? 13.739 1.993 34.356 1.00 89.88 182 LEU A C 1
ATOM 1444 O O . LEU A 1 182 ? 14.864 1.561 34.107 1.00 89.88 182 LEU A O 1
ATOM 1448 N N . ARG A 1 183 ? 13.070 2.778 33.497 1.00 88.75 183 ARG A N 1
ATOM 1449 C CA . ARG A 1 183 ? 13.644 3.210 32.213 1.00 88.75 183 ARG A CA 1
ATOM 1450 C C . ARG A 1 183 ? 14.903 4.053 32.417 1.00 88.75 183 ARG A C 1
ATOM 1452 O O . ARG A 1 183 ? 15.932 3.719 31.842 1.00 88.75 183 ARG A O 1
ATOM 1459 N N . THR A 1 184 ? 14.846 5.092 33.251 1.00 89.75 184 THR A N 1
ATOM 1460 C CA . THR A 1 184 ? 15.996 5.981 33.491 1.00 89.75 184 THR A CA 1
ATOM 1461 C C . THR A 1 184 ? 17.192 5.228 34.066 1.00 89.75 184 THR A C 1
ATOM 1463 O O . THR A 1 184 ? 18.320 5.433 33.622 1.00 89.75 184 THR A O 1
ATOM 1466 N N . TYR A 1 185 ? 16.973 4.320 35.020 1.00 90.19 185 TYR A N 1
ATOM 1467 C CA . TYR A 1 185 ? 18.058 3.502 35.553 1.00 90.19 185 TYR A CA 1
ATOM 1468 C C . TYR A 1 185 ? 18.599 2.525 34.516 1.00 90.19 185 TYR A C 1
ATOM 1470 O O . TYR A 1 185 ? 19.811 2.409 34.397 1.00 90.19 185 TYR A O 1
ATOM 1478 N N . THR A 1 186 ? 17.742 1.884 33.718 1.00 89.25 186 THR A N 1
ATOM 1479 C CA . THR A 1 186 ? 18.192 1.004 32.627 1.00 89.25 186 THR A CA 1
ATOM 1480 C C . THR A 1 186 ? 19.080 1.766 31.643 1.00 89.25 186 THR A C 1
ATOM 1482 O O . THR A 1 186 ? 20.175 1.311 31.328 1.00 89.25 186 THR A O 1
ATOM 1485 N N . GLU A 1 187 ? 18.660 2.958 31.211 1.00 89.50 187 GLU A N 1
ATOM 1486 C CA . GLU A 1 187 ? 19.450 3.826 30.328 1.00 89.50 187 GLU A CA 1
ATOM 1487 C C . GLU A 1 187 ? 20.796 4.203 30.961 1.00 89.50 187 GLU A C 1
ATOM 1489 O O . GLU A 1 187 ? 21.834 4.098 30.306 1.00 89.50 187 GLU A O 1
ATOM 1494 N N . LYS A 1 188 ? 20.807 4.565 32.251 1.00 92.31 188 LYS A N 1
ATOM 1495 C CA . LYS A 1 188 ? 22.044 4.927 32.951 1.00 92.31 188 LYS A CA 1
ATOM 1496 C C . LYS A 1 188 ? 22.993 3.742 33.135 1.00 92.31 188 LYS A C 1
ATOM 1498 O O . LYS A 1 188 ? 24.200 3.921 33.001 1.00 92.31 188 LYS A O 1
ATOM 1503 N N . LEU A 1 189 ? 22.474 2.549 33.428 1.00 90.56 189 LEU A N 1
ATOM 1504 C CA . LEU A 1 189 ? 23.271 1.324 33.556 1.00 90.56 189 LEU A CA 1
ATOM 1505 C C . LEU A 1 189 ? 23.907 0.931 32.213 1.00 90.56 189 LEU A C 1
ATOM 1507 O O . LEU A 1 189 ? 25.078 0.556 32.179 1.00 90.56 189 LEU A O 1
ATOM 1511 N N . VAL A 1 190 ? 23.178 1.103 31.108 1.00 92.06 190 VAL A N 1
ATOM 1512 C CA . VAL A 1 190 ? 23.728 0.926 29.756 1.00 92.06 190 VAL A CA 1
ATOM 1513 C C . VAL A 1 190 ? 24.828 1.953 29.467 1.00 92.06 190 VAL A C 1
ATOM 1515 O O . VAL A 1 190 ? 25.883 1.586 28.957 1.00 92.06 190 VAL A O 1
ATOM 1518 N N . GLU A 1 191 ? 24.631 3.224 29.834 1.00 93.06 191 GLU A N 1
ATOM 1519 C CA . GLU A 1 191 ? 25.629 4.289 29.638 1.00 93.06 191 GLU A CA 1
ATOM 1520 C C . GLU A 1 191 ? 26.952 4.008 30.371 1.00 93.06 191 GLU A C 1
ATOM 1522 O O . GLU A 1 191 ? 28.025 4.280 29.835 1.00 93.06 191 GLU A O 1
ATOM 1527 N N . ILE A 1 192 ? 26.897 3.430 31.575 1.00 94.12 192 ILE A N 1
ATOM 1528 C CA . ILE A 1 192 ? 28.096 3.060 32.351 1.00 94.12 192 ILE A CA 1
ATOM 1529 C C . ILE A 1 192 ? 28.701 1.707 31.933 1.00 94.12 192 ILE A C 1
ATOM 1531 O O . ILE A 1 192 ? 29.675 1.265 32.541 1.00 94.12 192 ILE A O 1
ATOM 1535 N N . GLY A 1 193 ? 28.157 1.065 30.893 1.00 92.06 193 GLY A N 1
ATOM 1536 C CA . GLY A 1 193 ? 28.739 -0.115 30.253 1.00 92.06 193 GLY A CA 1
ATOM 1537 C C . GLY A 1 193 ? 28.163 -1.463 30.685 1.00 92.06 193 GLY A C 1
ATOM 1538 O O . GLY A 1 193 ? 28.759 -2.485 30.352 1.00 92.06 193 GLY A O 1
ATOM 1539 N N . ILE A 1 194 ? 27.030 -1.500 31.395 1.00 91.75 194 ILE A N 1
ATOM 1540 C CA . ILE A 1 194 ? 26.343 -2.760 31.713 1.00 91.75 194 ILE A CA 1
ATOM 1541 C C . ILE A 1 194 ? 25.471 -3.173 30.516 1.00 91.75 194 ILE A C 1
ATOM 1543 O O . ILE A 1 194 ? 24.594 -2.403 30.108 1.00 91.75 194 ILE A O 1
ATOM 1547 N N . PRO A 1 195 ? 25.672 -4.370 29.935 1.00 91.50 195 PRO A N 1
ATOM 1548 C CA . PRO A 1 195 ? 24.857 -4.856 28.831 1.00 91.50 195 PRO A CA 1
ATOM 1549 C C . PRO A 1 195 ? 23.380 -4.966 29.209 1.00 91.50 195 PRO A C 1
ATOM 1551 O O . PRO A 1 195 ? 23.024 -5.370 30.316 1.00 91.50 195 PRO A O 1
ATOM 1554 N N . LYS A 1 196 ? 22.505 -4.665 28.249 1.00 85.12 196 LYS A N 1
ATOM 1555 C CA . LYS A 1 196 ? 21.054 -4.698 28.454 1.00 85.12 196 LYS A CA 1
ATOM 1556 C C . LYS A 1 196 ? 20.549 -6.070 28.921 1.00 85.12 196 LYS A C 1
ATOM 1558 O O . LYS A 1 196 ? 19.708 -6.123 29.811 1.00 85.12 196 LYS A O 1
ATOM 1563 N N . ASP A 1 197 ? 21.124 -7.151 28.398 1.00 88.88 197 ASP A N 1
ATOM 1564 C CA . ASP A 1 197 ? 20.759 -8.527 28.758 1.00 88.88 197 ASP A CA 1
ATOM 1565 C C . ASP A 1 197 ? 21.027 -8.833 30.244 1.00 88.88 197 ASP A C 1
ATOM 1567 O O . ASP A 1 197 ? 20.256 -9.547 30.885 1.00 88.88 197 ASP A O 1
ATOM 1571 N N . GLU A 1 198 ? 22.085 -8.254 30.825 1.00 88.12 198 GLU A N 1
ATOM 1572 C CA . GLU A 1 198 ? 22.383 -8.395 32.256 1.00 88.12 198 GLU A CA 1
ATOM 1573 C C . GLU A 1 198 ? 21.381 -7.625 33.118 1.00 88.12 198 GLU A C 1
ATOM 1575 O O . GLU A 1 198 ? 20.985 -8.113 34.173 1.00 88.12 198 GLU A O 1
ATOM 1580 N N . ILE A 1 199 ? 20.935 -6.450 32.661 1.00 86.62 199 ILE A N 1
ATOM 1581 C CA . ILE A 1 199 ? 19.914 -5.641 33.344 1.00 86.62 199 ILE A CA 1
ATOM 1582 C C . ILE A 1 199 ? 18.562 -6.362 33.315 1.00 86.62 199 ILE A C 1
ATOM 1584 O O . ILE A 1 199 ? 17.874 -6.436 34.332 1.00 86.62 199 ILE A O 1
ATOM 1588 N N . GLU A 1 200 ? 18.195 -6.940 32.171 1.00 84.56 200 GLU A N 1
ATOM 1589 C CA . GLU A 1 200 ? 16.971 -7.731 32.024 1.00 84.56 200 GLU A CA 1
ATOM 1590 C C . GLU A 1 200 ? 17.006 -8.994 32.906 1.00 84.56 200 GLU A C 1
ATOM 1592 O O . GLU A 1 200 ? 16.002 -9.341 33.535 1.00 84.56 200 GLU A O 1
ATOM 1597 N N . ALA A 1 201 ? 18.176 -9.625 33.061 1.00 88.62 201 ALA A N 1
ATOM 1598 C CA . ALA A 1 201 ? 18.369 -10.770 33.951 1.00 88.62 201 ALA A CA 1
ATOM 1599 C C . ALA A 1 201 ? 18.202 -10.442 35.452 1.00 88.62 201 ALA A C 1
ATOM 1601 O O . ALA A 1 201 ? 18.020 -11.358 36.255 1.00 88.62 201 ALA A O 1
ATOM 1602 N N . MET A 1 202 ? 18.205 -9.161 35.849 1.00 86.44 202 MET A N 1
ATOM 1603 C CA . MET A 1 202 ? 17.946 -8.742 37.237 1.00 86.44 202 MET A CA 1
ATOM 1604 C C . MET A 1 202 ? 16.473 -8.904 37.653 1.00 86.44 202 MET A C 1
ATOM 1606 O O . MET A 1 202 ? 16.156 -8.794 38.837 1.00 86.44 202 MET A O 1
ATOM 1610 N N . GLY A 1 203 ? 15.566 -9.172 36.704 1.00 84.56 203 GLY A N 1
ATOM 1611 C CA . GLY A 1 203 ? 14.165 -9.505 36.983 1.00 84.56 203 GLY A CA 1
ATOM 1612 C C . GLY A 1 203 ? 13.234 -8.306 37.197 1.00 84.56 203 GLY A C 1
ATOM 1613 O O . GLY A 1 203 ? 12.076 -8.489 37.577 1.00 84.56 203 GLY A O 1
ATOM 1614 N N . PHE A 1 204 ? 13.697 -7.080 36.941 1.00 86.19 204 PHE A N 1
ATOM 1615 C CA . PH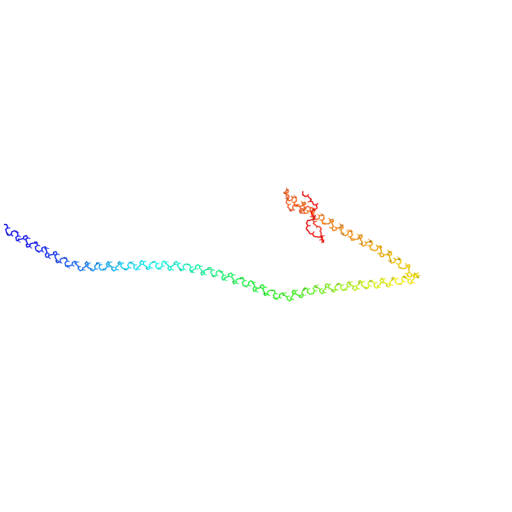E A 1 204 ? 12.833 -5.901 36.956 1.00 86.19 204 PHE A CA 1
ATOM 1616 C C . PHE A 1 204 ? 12.027 -5.816 35.660 1.00 86.19 204 PHE A C 1
ATOM 1618 O O . PHE A 1 204 ? 12.577 -5.873 34.564 1.00 86.19 204 PHE A O 1
ATOM 1625 N N . SER A 1 205 ? 10.711 -5.652 35.777 1.00 85.06 205 SER A N 1
ATOM 1626 C CA . SER A 1 205 ? 9.811 -5.539 34.629 1.00 85.06 205 SER A CA 1
ATOM 1627 C C . SER A 1 205 ? 8.818 -4.413 34.845 1.00 85.06 205 SER A C 1
ATOM 1629 O O . SER A 1 205 ? 8.396 -4.147 35.968 1.00 85.06 205 SER A O 1
ATOM 1631 N N . THR A 1 206 ? 8.447 -3.734 33.760 1.00 86.25 206 THR A N 1
ATOM 1632 C CA . THR A 1 206 ? 7.428 -2.682 33.829 1.00 86.25 206 THR A CA 1
ATOM 1633 C C . THR A 1 206 ? 6.075 -3.259 34.229 1.00 86.25 206 THR A C 1
ATOM 1635 O O . THR A 1 206 ? 5.708 -4.371 33.847 1.00 86.25 206 THR A O 1
ATOM 1638 N N . TRP A 1 207 ? 5.310 -2.482 34.985 1.00 86.81 207 TRP A N 1
ATOM 1639 C CA . TRP A 1 207 ? 3.931 -2.818 35.305 1.00 86.81 207 TRP A CA 1
ATOM 1640 C C . TRP A 1 207 ? 2.988 -2.296 34.227 1.00 86.81 207 TRP A C 1
ATOM 1642 O O . TRP A 1 207 ? 3.165 -1.191 33.703 1.00 86.81 207 TRP A O 1
ATOM 1652 N N . ALA A 1 208 ? 1.959 -3.088 33.921 1.00 83.31 208 ALA A N 1
ATOM 1653 C CA . ALA A 1 208 ? 0.910 -2.685 32.997 1.00 83.31 208 ALA A CA 1
ATOM 1654 C C . ALA A 1 208 ? 0.213 -1.422 33.524 1.00 83.31 208 ALA A C 1
ATOM 1656 O O . ALA A 1 208 ? -0.272 -1.391 34.654 1.00 83.31 208 ALA A O 1
ATOM 1657 N N . THR A 1 209 ? 0.164 -0.376 32.701 1.00 80.12 209 THR A N 1
ATOM 1658 C CA . THR A 1 209 ? -0.446 0.904 33.065 1.00 80.12 209 THR A CA 1
ATOM 1659 C C . THR A 1 209 ? -1.329 1.434 31.942 1.00 80.12 209 THR A C 1
ATOM 1661 O O . THR A 1 209 ? -1.041 1.239 30.764 1.00 80.12 209 THR A O 1
ATOM 1664 N N . LEU A 1 210 ? -2.404 2.129 32.320 1.00 77.25 210 LEU A N 1
ATOM 1665 C CA . LEU A 1 210 ? -3.278 2.880 31.409 1.00 77.25 210 LEU A CA 1
ATOM 1666 C C . LEU A 1 210 ? -2.747 4.300 31.132 1.00 77.25 210 LEU A C 1
ATOM 1668 O O . LEU A 1 210 ? -3.354 5.058 30.380 1.00 77.25 210 LEU A O 1
ATOM 1672 N N . THR A 1 211 ? -1.636 4.691 31.763 1.00 73.19 211 THR A N 1
ATOM 1673 C CA . THR A 1 211 ? -1.015 6.008 31.582 1.00 73.19 211 THR A CA 1
ATOM 1674 C C . THR A 1 211 ? -0.097 6.041 30.361 1.00 73.19 211 THR A C 1
ATOM 1676 O O . THR A 1 211 ? 0.485 5.028 29.987 1.00 73.19 211 THR A O 1
ATOM 1679 N N . SER A 1 212 ? 0.113 7.232 29.789 1.00 70.00 212 SER A N 1
ATOM 1680 C CA . SER A 1 212 ? 1.111 7.447 28.730 1.00 70.00 212 SER A CA 1
ATOM 1681 C C . SER A 1 212 ? 2.505 6.934 29.124 1.00 70.00 212 SER A C 1
ATOM 1683 O O . SER A 1 212 ? 2.932 7.111 30.267 1.00 70.00 212 SER A O 1
ATOM 1685 N N . VAL A 1 213 ? 3.210 6.356 28.147 1.00 67.25 213 VAL A N 1
ATOM 1686 C CA . VAL A 1 213 ? 4.592 5.842 28.248 1.00 67.25 213 VAL A CA 1
ATOM 1687 C C . VAL A 1 213 ? 5.635 6.970 28.134 1.00 67.25 213 VAL A C 1
ATOM 1689 O O . VAL A 1 213 ? 6.836 6.752 28.312 1.00 67.25 213 VAL A O 1
ATOM 1692 N N . ALA A 1 214 ? 5.198 8.197 27.828 1.00 66.44 214 ALA A N 1
ATOM 1693 C CA . ALA A 1 214 ? 6.081 9.356 27.772 1.00 66.44 214 ALA A CA 1
ATOM 1694 C C . ALA A 1 214 ? 6.671 9.664 29.168 1.00 66.44 214 ALA A C 1
ATOM 1696 O O . ALA A 1 214 ? 5.913 9.646 30.151 1.00 66.44 214 ALA A O 1
ATOM 1697 N N . PRO A 1 215 ? 7.980 9.984 29.259 1.00 61.66 215 PRO A N 1
ATOM 1698 C CA . PRO A 1 215 ? 8.635 10.273 30.529 1.00 61.66 215 PRO A CA 1
ATOM 1699 C C . PRO A 1 215 ? 7.913 11.377 31.286 1.00 61.66 215 PRO A C 1
ATOM 1701 O O . PRO A 1 215 ? 7.659 12.446 30.738 1.00 61.66 215 PRO A O 1
ATOM 1704 N N . ALA A 1 216 ? 7.604 11.146 32.561 1.00 63.94 216 ALA A N 1
ATOM 1705 C CA . ALA A 1 216 ? 7.008 12.162 33.422 1.00 63.94 216 ALA A CA 1
ATOM 1706 C C . ALA A 1 216 ? 7.966 13.317 33.776 1.00 63.94 216 ALA A C 1
ATOM 1708 O O . ALA A 1 216 ? 7.560 14.213 34.509 1.00 63.94 216 ALA A O 1
ATOM 1709 N N . GLY A 1 217 ? 9.220 13.305 33.298 1.00 58.22 217 GLY A N 1
ATOM 1710 C CA . GLY A 1 217 ? 10.214 14.338 33.615 1.00 58.22 217 GLY A CA 1
ATOM 1711 C C . GLY A 1 217 ? 10.573 14.401 35.105 1.00 58.22 217 GLY A C 1
ATOM 1712 O O . GLY A 1 217 ? 10.950 15.455 35.600 1.00 58.22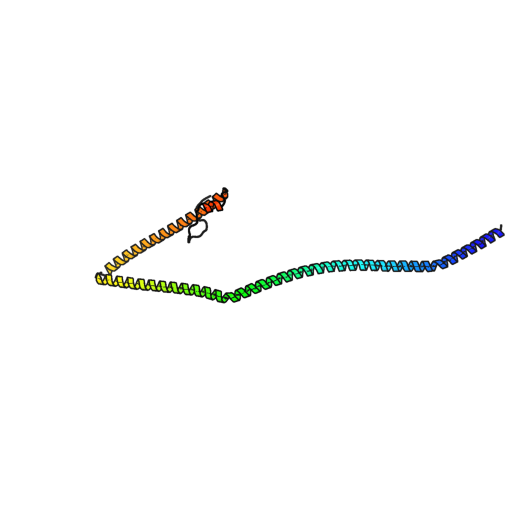 217 GLY A O 1
ATOM 1713 N N . LEU A 1 218 ? 10.414 13.288 35.834 1.00 54.62 218 LEU A N 1
ATOM 1714 C CA . LEU A 1 218 ? 10.573 13.220 37.294 1.00 54.62 218 LEU A CA 1
ATOM 1715 C C . LEU A 1 218 ? 12.033 13.142 37.769 1.00 54.62 218 LEU A C 1
ATOM 1717 O O . LEU A 1 218 ? 12.273 13.175 38.973 1.00 54.62 218 LEU A O 1
ATOM 1721 N N . VAL A 1 219 ? 12.997 13.057 36.851 1.00 47.12 219 VAL A N 1
ATOM 1722 C CA . VAL A 1 219 ? 14.428 13.079 37.168 1.00 47.12 219 VAL A CA 1
ATOM 1723 C C . VAL A 1 219 ? 15.048 14.244 36.406 1.00 47.12 219 VAL A C 1
ATOM 1725 O O . VAL A 1 219 ? 15.231 14.180 35.193 1.00 47.12 219 VAL A O 1
ATOM 1728 N N . VAL A 1 220 ? 15.293 15.338 37.127 1.00 38.91 220 VAL A N 1
ATOM 1729 C CA . VAL A 1 220 ? 16.127 16.444 36.650 1.00 38.91 220 VAL A CA 1
ATOM 1730 C C . VAL A 1 220 ? 17.547 15.892 36.527 1.00 38.91 220 VAL A C 1
ATOM 1732 O O . VAL A 1 220 ? 18.075 15.365 37.506 1.00 38.91 220 VAL A O 1
ATOM 1735 N N . THR A 1 221 ? 18.105 15.949 35.319 1.00 38.44 221 THR A N 1
ATOM 1736 C CA . THR A 1 221 ? 19.523 15.677 35.036 1.00 38.44 221 THR A CA 1
ATOM 1737 C C . THR A 1 221 ? 20.430 16.646 35.771 1.00 38.44 221 THR A C 1
ATOM 1739 O O . THR A 1 221 ? 20.098 17.856 35.735 1.00 38.44 221 THR A O 1
#